Protein AF-A0A182SC21-F1 (afdb_monomer)

Solvent-accessible surface area (backbone atoms only — not comparable to full-atom values): 15980 Å² total; per-residue (Å²): 67,50,39,30,81,62,21,84,36,57,70,85,47,31,63,47,43,42,64,78,43,38,61,76,79,48,37,66,67,60,48,25,51,52,46,28,53,50,50,59,53,48,56,76,75,47,93,59,101,65,86,77,56,68,70,56,46,47,49,54,24,43,54,52,44,49,52,49,63,58,40,40,80,76,68,59,85,62,58,73,58,56,89,53,50,85,55,63,85,53,91,79,76,73,76,29,27,29,43,37,36,37,26,39,22,43,67,44,57,57,73,50,52,51,52,51,52,52,51,48,48,60,74,57,42,50,38,80,55,62,17,34,38,31,34,26,32,22,34,75,35,49,75,70,39,72,80,41,46,55,72,65,56,52,70,71,58,67,39,69,72,56,46,74,71,46,66,60,38,75,28,68,63,34,41,52,54,39,51,51,53,53,50,51,52,50,54,51,51,26,60,75,65,74,42,84,80,55,52,24,34,36,39,39,37,39,41,46,78,71,80,82,53,73,70,51,48,57,55,46,51,58,50,51,52,50,39,54,73,79,40,69,62,59,41,51,32,40,38,19,25,76,74,39,73,82,49,38,83,73,36,92,42,57,86,72,29,49,37,66,43,76,83,76,61,94,86,67,62,73,64,59,58,50,64,61,41,45,62,56,50,52,45,60,44,62,53,39,42

Sequence (289 aa):
MYYSHRGVFNDTVRSCNRRDLFTTVAPTQQLREQTAAFSTVLEKEMVMPYTVPQDTINSFSASATEALANYIPSALNDLTCEATAIVMNDPTVWRAASDLYIFIDAAWPHRDVYSVVSNILDSVEVGRFGTNYTILNARDGNVIVNSTQFLSDFHMTYTAERHQTLPTGLNIPNVFRRMREETNNVMAAERRTNNLSGRSKIALVIVHTDRVSEGDTNFAIQHLQIFREEVPDLRFLYLAAGEPSRFNRFVRDERRDVFPLRELETGVVVDTIRVQLTPVIHRIQQEPR

Nearest PDB structures (foldseek):
  8qv3-assembly1_d  TM=3.102E-01  e=6.674E-01  Saccharomyces cerevisiae
  7uxh-assembly1_d  TM=4.486E-01  e=3.317E+00  Homo sapiens
  6wj3-assembly1_G  TM=4.519E-01  e=7.179E+00  Homo sapiens

Organism: NCBI:txid74869

Foldseek 3Di:
DQADCLHPDHVVRHPLCCLVCVCVVPPLVNQLVVQLVVVVVVQVVDPDPDRDDSVNSSVVSNVVSVVVNVCSNPPPPGDHCVVCVVDPPPPPPLQAAAEEEEEDFLVAQLVQVLLLVLVLLVLNQFLPRHHWYWYAHQDQRHTQFDIDRDSVSCVVRSDNVSSVPDDGFHQLVNLLVNLVVVVVVVVVVCVVVVHPPFHQYEYEYEGEPHADDPVSLVVLLVSLVVCCVVPVRYFYAYEYEDDQQRCCSNGPHSVQRTFYDDRDPPPDDSVVSCVRCVSVSVSSSSRGD

Mean predicted aligned error: 11.0 Å

pLDDT: mean 82.78, std 12.33, range [38.75, 96.81]

Secondary structure (DSSP, 8-state):
--SSTTSSS-TT--GGGHHHHHHHHS-HHHHHHHHHHHHHHHHHHS--SSPPPHHHHHHHHHHHHHHHHHHHHHH--PPPTHHHHTTTT-TT-----EEEEEEE-TTS-HHHHHHHHHHHHHHTTTTTTS-EEEEEETTT--EEEEEES-HHHHHHH--HHHHHTSPPS--HHHHHHHHHHHHHHHHHHHHHTT----PEEEEEEEE-SPPPPHHHHHHHHHHHHHHHHH-TT-EEEEEESS-GGGGGGGSS-TTTSEEE-----TT--THHHHHHHHHHHHHHHHS--

Radius of gyration: 23.56 Å; Cα contacts (8 Å, |Δi|>4): 406; chains: 1; bounding box: 51×52×67 Å

Structure (mmCIF, N/CA/C/O backbone):
data_AF-A0A182SC21-F1
#
_entry.id   AF-A0A182SC21-F1
#
loop_
_atom_site.group_PDB
_atom_site.id
_atom_site.type_symbol
_atom_site.label_atom_id
_atom_site.label_alt_id
_atom_site.label_comp_id
_atom_site.label_asym_id
_atom_site.label_entity_id
_atom_site.label_seq_id
_atom_site.pdbx_PDB_ins_code
_atom_site.Cartn_x
_atom_site.Cartn_y
_atom_site.Cartn_z
_atom_site.occupancy
_atom_site.B_iso_or_equiv
_atom_site.auth_seq_id
_atom_site.auth_comp_id
_atom_site.auth_asym_id
_atom_site.auth_atom_id
_atom_site.pdbx_PDB_model_num
ATOM 1 N N . MET A 1 1 ? -7.470 -5.422 11.166 1.00 54.28 1 MET A N 1
ATOM 2 C CA . MET A 1 1 ? -6.172 -5.004 11.728 1.00 54.28 1 MET A CA 1
ATOM 3 C C . MET A 1 1 ? -5.926 -5.551 13.122 1.00 54.28 1 MET A C 1
ATOM 5 O O . MET A 1 1 ? -4.820 -5.963 13.436 1.00 54.28 1 MET A O 1
ATOM 9 N N . TYR A 1 2 ? -6.946 -5.553 13.984 1.00 58.22 2 TYR A N 1
ATOM 10 C CA . TYR A 1 2 ? -6.803 -5.985 15.377 1.00 58.22 2 TYR A CA 1
ATOM 11 C C . TYR A 1 2 ? -7.094 -7.473 15.592 1.00 58.22 2 TYR A C 1
ATOM 13 O O . TYR A 1 2 ? -6.391 -8.121 16.354 1.00 58.22 2 TYR A O 1
ATOM 21 N N . TYR A 1 3 ? -8.086 -8.011 14.879 1.00 57.22 3 TYR A N 1
ATOM 22 C CA . TYR A 1 3 ? -8.638 -9.352 15.103 1.00 57.22 3 TYR A CA 1
ATOM 23 C C . TYR A 1 3 ? -8.276 -10.383 14.018 1.00 57.22 3 TYR A C 1
ATOM 25 O O . TYR A 1 3 ? -9.030 -11.324 13.754 1.00 57.22 3 TYR A O 1
ATOM 33 N N . SER A 1 4 ? -7.176 -10.152 13.305 1.00 58.72 4 SER A N 1
ATOM 34 C CA . SER A 1 4 ? -6.630 -11.095 12.327 1.00 58.72 4 SER A CA 1
ATOM 35 C C . SER A 1 4 ? -5.516 -11.916 12.979 1.00 58.72 4 SER A C 1
ATOM 37 O O . SER A 1 4 ? -4.939 -11.489 13.970 1.00 58.72 4 SER A O 1
ATOM 39 N N . HIS A 1 5 ? -5.166 -13.077 12.413 1.00 61.75 5 HIS A N 1
ATOM 40 C CA . HIS A 1 5 ? -4.055 -13.912 12.911 1.00 61.75 5 HIS A CA 1
ATOM 41 C C . HIS A 1 5 ? -2.712 -13.153 13.008 1.00 61.75 5 HIS A C 1
ATOM 43 O O . HIS A 1 5 ? -1.802 -13.571 13.710 1.00 61.75 5 HIS A O 1
ATOM 49 N N . ARG A 1 6 ? -2.593 -12.035 12.283 1.00 62.38 6 ARG A N 1
ATOM 50 C CA . ARG A 1 6 ? -1.414 -11.161 12.214 1.00 62.38 6 ARG A CA 1
ATOM 51 C C . ARG A 1 6 ? -1.653 -9.798 12.867 1.00 62.38 6 ARG A C 1
ATOM 53 O O . ARG A 1 6 ? -0.839 -8.892 12.710 1.00 62.38 6 ARG A O 1
ATOM 60 N N . GLY A 1 7 ? -2.808 -9.633 13.503 1.00 62.12 7 GLY A N 1
ATOM 61 C CA . GLY A 1 7 ? -3.219 -8.394 14.131 1.00 62.12 7 GLY A CA 1
ATOM 62 C C . GLY A 1 7 ? -2.542 -8.171 15.475 1.00 62.12 7 GLY A C 1
ATOM 63 O O . GLY A 1 7 ? -1.665 -8.918 15.896 1.00 62.12 7 GLY A O 1
ATOM 64 N N . VAL A 1 8 ? -2.958 -7.107 16.153 1.00 67.44 8 VAL A N 1
ATOM 65 C CA . VAL A 1 8 ? -2.427 -6.753 17.479 1.00 67.44 8 VAL A CA 1
ATOM 66 C C . VAL A 1 8 ? -2.806 -7.793 18.539 1.00 67.44 8 VAL A C 1
ATOM 68 O O . VAL A 1 8 ? -2.050 -8.002 19.486 1.00 67.44 8 VAL A O 1
ATOM 71 N N . PHE A 1 9 ? -3.968 -8.435 18.404 1.00 68.00 9 PHE A N 1
ATOM 72 C CA . PHE A 1 9 ? -4.419 -9.442 19.356 1.00 68.00 9 PHE A CA 1
ATOM 73 C C . PHE A 1 9 ? -3.937 -10.848 18.991 1.00 68.00 9 PHE A C 1
ATOM 75 O O . PHE A 1 9 ? -3.603 -11.133 17.843 1.00 68.00 9 PHE A O 1
ATOM 82 N N . ASN A 1 10 ? -3.908 -11.729 19.996 1.00 68.50 10 ASN A N 1
ATOM 83 C CA . ASN A 1 10 ? -3.516 -13.123 19.818 1.00 68.50 10 ASN A CA 1
ATOM 84 C C . ASN A 1 10 ? -4.447 -13.847 18.825 1.00 68.50 10 ASN A C 1
ATOM 86 O O . ASN A 1 10 ? -5.599 -13.459 18.637 1.00 68.50 10 ASN A O 1
ATOM 90 N N . ASP A 1 11 ? -3.976 -14.941 18.235 1.00 67.56 11 ASP A N 1
ATOM 91 C CA . ASP A 1 11 ? -4.691 -15.752 17.244 1.00 67.56 11 ASP A CA 1
ATOM 92 C C . ASP A 1 11 ? -6.028 -16.348 17.731 1.00 67.56 11 ASP A C 1
ATOM 94 O O . ASP A 1 11 ? -6.881 -16.722 16.912 1.00 67.56 11 ASP A O 1
ATOM 98 N N . THR A 1 12 ? -6.224 -16.396 19.049 1.00 71.38 12 THR A N 1
ATOM 99 C CA . THR A 1 12 ? -7.465 -16.769 19.739 1.00 71.38 12 THR A CA 1
ATOM 100 C C . THR A 1 12 ? -8.522 -15.657 19.736 1.00 71.38 12 THR A C 1
ATOM 102 O O . THR A 1 12 ? -9.718 -15.940 19.849 1.00 71.38 12 THR A O 1
ATOM 105 N N . VAL A 1 13 ? -8.115 -14.399 19.546 1.00 73.50 13 VAL A N 1
ATOM 106 C CA . VAL A 1 13 ? -8.968 -13.203 19.583 1.00 73.50 13 VAL A CA 1
ATOM 107 C C . VAL A 1 13 ? -9.306 -12.772 18.154 1.00 73.50 13 VAL A C 1
ATOM 109 O O . VAL A 1 13 ? -8.682 -11.894 17.558 1.00 73.50 13 VAL A O 1
ATOM 112 N N . ARG A 1 14 ? -10.318 -13.429 17.581 1.00 72.50 14 ARG A N 1
ATOM 113 C CA . ARG A 1 14 ? -10.777 -13.209 16.198 1.00 72.50 14 ARG A CA 1
ATOM 114 C C . ARG A 1 14 ? -12.042 -12.362 16.145 1.00 72.50 14 ARG A C 1
ATOM 116 O O . ARG A 1 14 ? -12.825 -12.349 17.089 1.00 72.50 14 ARG A O 1
ATOM 123 N N . SER A 1 15 ? -12.286 -11.706 15.009 1.00 72.12 15 SER A N 1
ATOM 124 C CA . SER A 1 15 ? -13.444 -10.815 14.842 1.00 72.12 15 SER A CA 1
ATOM 125 C C . SER A 1 15 ? -14.748 -11.593 14.890 1.00 72.12 15 SER A C 1
ATOM 127 O O . SER A 1 15 ? -15.728 -11.089 15.409 1.00 72.12 15 SER A O 1
ATOM 129 N N . CYS A 1 16 ? -14.737 -12.833 14.408 1.00 74.19 16 CYS A N 1
ATOM 130 C CA . CYS A 1 16 ? -15.858 -13.761 14.493 1.00 74.19 16 CYS A CA 1
ATOM 131 C C . CYS A 1 16 ? -16.117 -14.294 15.918 1.00 74.19 16 CYS A C 1
ATOM 133 O O . CYS A 1 16 ? -17.205 -14.788 16.178 1.00 74.19 16 CYS A O 1
ATOM 135 N N . ASN A 1 17 ? -15.161 -14.148 16.847 1.00 79.69 17 ASN A N 1
ATOM 136 C CA . ASN A 1 17 ? -15.312 -14.501 18.265 1.00 79.69 17 ASN A CA 1
ATOM 137 C C . ASN A 1 17 ? -15.588 -13.271 19.148 1.00 79.69 17 ASN A C 1
ATOM 139 O O . ASN A 1 17 ? -15.633 -13.400 20.371 1.00 79.69 17 ASN A O 1
ATOM 143 N N . ARG A 1 18 ? -15.718 -12.061 18.580 1.00 79.56 18 ARG A N 1
ATOM 144 C CA . ARG A 1 18 ? -15.795 -10.826 19.383 1.00 79.56 18 ARG A CA 1
ATOM 145 C C . ARG A 1 18 ? -17.030 -10.801 20.280 1.00 79.56 18 ARG A C 1
ATOM 147 O O . ARG A 1 18 ? -16.921 -10.337 21.410 1.00 79.56 18 ARG A O 1
ATOM 154 N N . ARG A 1 19 ? -18.167 -11.332 19.812 1.00 82.25 19 ARG A N 1
ATOM 155 C CA . ARG A 1 19 ? -19.379 -11.477 20.627 1.00 82.25 19 ARG A CA 1
ATOM 156 C C . ARG A 1 19 ? -19.120 -12.313 21.878 1.00 82.25 19 ARG A C 1
ATOM 158 O O . ARG A 1 19 ? -19.486 -11.898 22.973 1.00 82.25 19 ARG A O 1
ATOM 165 N N . ASP A 1 20 ? -18.448 -13.446 21.715 1.00 82.94 20 ASP A N 1
ATOM 166 C CA . ASP A 1 20 ? -18.232 -14.412 22.795 1.00 82.94 20 ASP A CA 1
ATOM 167 C C . ASP A 1 20 ? -17.103 -13.962 23.7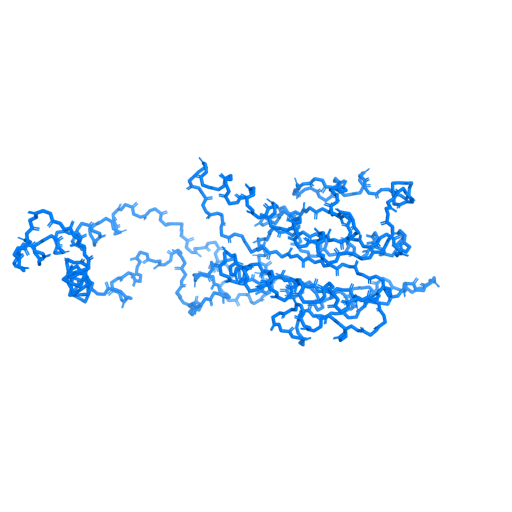44 1.00 82.94 20 ASP A C 1
ATOM 169 O O . ASP A 1 20 ? -17.142 -14.225 24.943 1.00 82.94 20 ASP A O 1
ATOM 173 N N . LEU A 1 21 ? -16.116 -13.221 23.228 1.00 84.06 21 LEU A N 1
ATOM 174 C CA . LEU A 1 21 ? -15.001 -12.672 24.005 1.00 84.06 21 LEU A CA 1
ATOM 175 C C . LEU A 1 21 ? -15.330 -11.348 24.709 1.00 84.06 21 LEU A C 1
ATOM 177 O O . LEU A 1 21 ? -14.563 -10.925 25.576 1.00 84.06 21 LEU A O 1
ATOM 181 N N . PHE A 1 22 ? -16.439 -10.687 24.363 1.00 84.88 22 PHE A N 1
ATOM 182 C CA . PHE A 1 22 ? -16.753 -9.336 24.836 1.00 84.88 22 PHE A CA 1
ATOM 183 C C . PHE A 1 22 ? -16.717 -9.215 26.363 1.00 84.88 22 PHE A C 1
ATOM 185 O O . PHE A 1 22 ? -16.026 -8.349 26.892 1.00 84.88 22 PHE A O 1
ATOM 192 N N . THR A 1 23 ? -17.381 -10.121 27.080 1.00 83.00 23 THR A N 1
ATOM 193 C CA . THR A 1 23 ? -17.443 -10.098 28.553 1.00 83.00 23 THR A CA 1
ATOM 194 C C . THR A 1 23 ? -16.105 -10.416 29.220 1.00 83.00 23 THR A C 1
ATOM 196 O O . THR A 1 23 ? -15.893 -10.041 30.370 1.00 83.00 23 THR A O 1
ATOM 199 N N . THR A 1 24 ? -15.196 -11.081 28.501 1.00 84.56 24 THR A N 1
ATOM 200 C CA . THR A 1 24 ? -13.847 -11.406 28.984 1.00 84.56 24 THR A CA 1
ATOM 201 C C . THR A 1 24 ? -12.900 -10.221 28.814 1.00 84.56 24 THR A C 1
ATOM 203 O O . THR A 1 24 ? -12.110 -9.930 29.706 1.00 84.56 24 THR A O 1
ATOM 206 N N . VAL A 1 25 ? -12.977 -9.530 27.672 1.00 81.31 25 VAL A N 1
ATOM 207 C CA . VAL A 1 25 ? -12.094 -8.396 27.342 1.00 81.31 25 VAL A CA 1
ATOM 208 C C . VAL A 1 25 ? -12.583 -7.096 27.979 1.00 81.31 25 VAL A C 1
ATOM 210 O O . VAL A 1 25 ? -11.774 -6.258 28.369 1.00 81.31 25 VAL A O 1
ATOM 213 N N . ALA A 1 26 ? -13.898 -6.929 28.100 1.00 84.94 26 ALA A N 1
ATOM 214 C CA . ALA A 1 26 ? -14.531 -5.759 28.685 1.00 84.94 26 ALA A CA 1
ATOM 215 C C . ALA A 1 26 ? -15.658 -6.178 29.646 1.00 84.94 26 ALA A C 1
ATOM 217 O O . ALA A 1 26 ? -16.840 -6.103 29.296 1.00 84.94 26 ALA A O 1
ATOM 218 N N . PRO A 1 27 ? -15.317 -6.614 30.874 1.00 90.19 27 PRO A N 1
ATOM 219 C CA . PRO A 1 27 ? -16.312 -6.899 31.898 1.00 90.19 27 PRO A CA 1
ATOM 220 C C . PRO A 1 27 ? -17.207 -5.677 32.129 1.00 90.19 27 PRO A C 1
ATOM 222 O O . PRO A 1 27 ? -16.708 -4.567 32.320 1.00 90.19 27 PRO A O 1
ATOM 225 N N . THR A 1 28 ? -18.528 -5.871 32.154 1.00 88.25 28 THR A N 1
ATOM 226 C CA . THR A 1 28 ? -19.518 -4.777 32.204 1.00 88.25 28 THR A CA 1
ATOM 227 C C . THR A 1 28 ? -19.263 -3.793 33.346 1.00 88.25 28 THR A C 1
ATOM 229 O O . THR A 1 28 ? -19.407 -2.586 33.168 1.00 88.25 28 THR A O 1
ATOM 232 N N . GLN A 1 29 ? -18.822 -4.294 34.503 1.00 89.31 29 GLN A N 1
ATOM 233 C CA . GLN A 1 29 ? -18.498 -3.461 35.658 1.00 89.31 29 GLN A CA 1
ATOM 234 C C . GLN A 1 29 ? -17.296 -2.539 35.394 1.00 89.31 29 GLN A C 1
ATOM 236 O O . GLN A 1 29 ? -17.391 -1.336 35.620 1.00 89.31 29 GLN A O 1
ATOM 241 N N . GLN A 1 30 ? -16.198 -3.075 34.849 1.00 90.94 30 GLN A N 1
ATOM 242 C CA . GLN A 1 30 ? -15.031 -2.268 34.477 1.00 90.94 30 GLN A CA 1
ATOM 243 C C . GLN A 1 30 ? -15.369 -1.273 33.367 1.00 90.94 30 GLN A C 1
ATOM 245 O O . GLN A 1 30 ? -14.946 -0.121 33.429 1.00 90.94 30 GLN A O 1
ATOM 250 N N . LEU A 1 31 ? -16.164 -1.690 32.375 1.00 91.62 31 LEU A N 1
ATOM 251 C CA . LEU A 1 31 ? -16.616 -0.810 31.298 1.00 91.62 31 LEU A CA 1
ATOM 252 C C . LEU A 1 31 ? -17.402 0.384 31.866 1.00 91.62 31 LEU A C 1
ATOM 254 O O . LEU A 1 31 ? -17.169 1.527 31.471 1.00 91.62 31 LEU A O 1
ATOM 258 N N . ARG A 1 32 ? -18.304 0.134 32.822 1.00 92.69 32 ARG A N 1
ATOM 259 C CA . ARG A 1 32 ? -19.102 1.168 33.493 1.00 92.69 32 ARG A CA 1
ATOM 260 C C . ARG A 1 32 ? -18.227 2.143 34.276 1.00 92.69 32 ARG A C 1
ATOM 262 O O . ARG A 1 32 ? -18.405 3.352 34.144 1.00 92.69 32 ARG A O 1
ATOM 269 N N . GLU A 1 33 ? -17.285 1.629 35.060 1.00 91.88 33 GLU A N 1
ATOM 270 C CA . GLU A 1 33 ? -16.358 2.439 35.858 1.00 91.88 33 GLU A CA 1
ATOM 271 C C . GLU A 1 33 ? -15.460 3.312 34.975 1.00 91.88 33 GLU A C 1
ATOM 273 O O . GLU A 1 33 ? -15.341 4.513 35.218 1.00 91.88 33 GLU A O 1
ATOM 278 N N . GLN A 1 34 ? -14.886 2.749 33.908 1.00 93.38 34 GLN A N 1
ATOM 279 C CA . GLN A 1 34 ? -14.049 3.510 32.978 1.00 93.38 34 GLN A CA 1
ATOM 280 C C . GLN A 1 34 ? -14.847 4.558 32.195 1.00 93.38 34 GLN A C 1
ATOM 282 O O . GLN A 1 34 ? -14.364 5.674 32.012 1.00 93.38 34 GLN A O 1
ATOM 287 N N . THR A 1 35 ? -16.077 4.238 31.781 1.00 93.50 35 THR A N 1
ATOM 288 C CA . THR A 1 35 ? -16.964 5.191 31.090 1.00 93.50 35 THR A CA 1
ATOM 289 C C . THR A 1 35 ? -17.320 6.368 31.999 1.00 93.50 35 THR A C 1
ATOM 291 O O . THR A 1 35 ? -17.260 7.519 31.564 1.00 93.50 35 THR A O 1
ATOM 294 N N . ALA A 1 36 ? -17.623 6.100 33.274 1.00 93.62 36 ALA A N 1
ATOM 295 C CA . ALA A 1 36 ? -17.894 7.145 34.256 1.00 93.62 36 ALA A CA 1
ATOM 296 C C . ALA A 1 36 ? -16.652 8.012 34.511 1.00 93.62 36 ALA A C 1
ATOM 298 O O . ALA A 1 36 ? -16.741 9.236 34.453 1.00 93.62 36 ALA A O 1
ATOM 299 N N . ALA A 1 37 ? -15.483 7.393 34.708 1.00 92.25 37 ALA A N 1
ATOM 300 C CA . ALA A 1 37 ? -14.226 8.109 34.921 1.00 92.25 37 ALA A CA 1
ATOM 301 C C . ALA A 1 37 ? -13.861 9.010 33.730 1.00 92.25 37 ALA A C 1
ATOM 303 O O . ALA A 1 37 ? -13.523 10.180 33.922 1.00 92.25 37 ALA A O 1
ATOM 304 N N . PHE A 1 38 ? -13.974 8.493 32.501 1.00 92.06 38 PHE A N 1
ATOM 305 C CA . PHE A 1 38 ? -13.744 9.269 31.283 1.00 92.06 38 PHE A CA 1
ATOM 306 C C . PHE A 1 38 ? -14.726 10.441 31.169 1.00 92.06 38 PHE A C 1
ATOM 308 O O . PHE A 1 38 ? -14.309 11.562 30.889 1.00 92.06 38 PHE A O 1
ATOM 315 N N . SER A 1 39 ? -16.010 10.208 31.453 1.00 90.94 39 SER A N 1
ATOM 316 C CA . SER A 1 39 ? -17.048 11.245 31.402 1.00 90.94 39 SER A CA 1
ATOM 317 C C . SER A 1 39 ? -16.813 12.363 32.423 1.00 90.94 39 SER A C 1
ATOM 319 O O . SER A 1 39 ? -17.005 13.529 32.096 1.00 90.94 39 SER A O 1
ATOM 321 N N . THR A 1 40 ? -16.331 12.041 33.629 1.00 88.38 40 THR A N 1
ATOM 322 C CA . THR A 1 40 ? -15.968 13.042 34.648 1.00 88.38 40 THR A CA 1
ATOM 323 C C . THR A 1 40 ? -14.764 13.893 34.232 1.00 88.38 40 THR A C 1
ATOM 325 O O . THR A 1 40 ? -14.708 15.079 34.551 1.00 88.38 40 THR A O 1
ATOM 328 N N . VAL A 1 41 ? -13.775 13.319 33.537 1.00 89.12 41 VAL A N 1
ATOM 329 C CA . VAL A 1 41 ? -12.653 14.103 32.985 1.00 89.12 41 VAL A CA 1
ATOM 330 C C . VAL A 1 41 ? -13.145 14.988 31.844 1.00 89.12 41 VAL A C 1
ATOM 332 O O . VAL A 1 41 ? -12.837 16.175 31.817 1.00 89.12 41 VAL A O 1
ATOM 335 N N . LEU A 1 42 ? -13.954 14.428 30.945 1.00 87.12 42 LEU A N 1
ATOM 336 C CA . 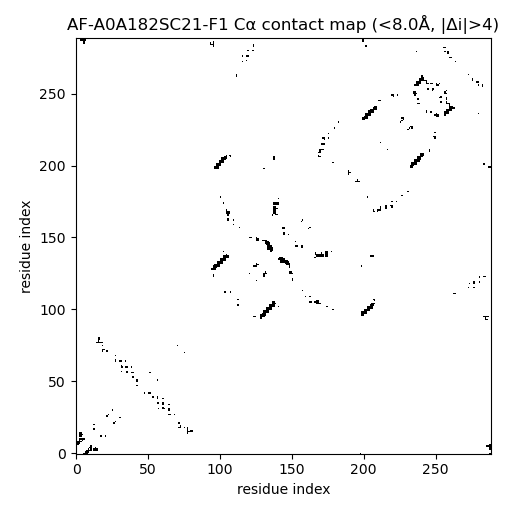LEU A 1 42 ? -14.520 15.148 29.813 1.00 87.12 42 LEU A CA 1
ATOM 337 C C . LEU A 1 42 ? -15.372 16.344 30.263 1.00 87.12 42 LEU A C 1
ATOM 339 O O . LEU A 1 42 ? -15.249 17.416 29.684 1.00 87.12 42 LEU A O 1
ATOM 343 N N . GLU A 1 43 ? -16.179 16.198 31.317 1.00 85.19 43 GLU A N 1
ATOM 344 C CA . GLU A 1 43 ? -16.971 17.299 31.882 1.00 85.19 43 GLU A CA 1
ATOM 345 C C . GLU A 1 43 ? -16.099 18.494 32.297 1.00 85.19 43 GLU A C 1
ATOM 347 O O . GLU A 1 43 ? -16.485 19.638 32.080 1.00 85.19 43 GLU A O 1
ATOM 352 N N . LYS A 1 44 ? -14.910 18.244 32.859 1.00 82.25 44 LYS A N 1
ATOM 353 C CA . LYS A 1 44 ? -13.990 19.309 33.291 1.00 82.25 44 LYS A CA 1
ATOM 354 C C . LYS A 1 44 ? -13.353 20.057 32.123 1.00 82.25 44 LYS A C 1
ATOM 356 O O . LYS A 1 44 ? -13.048 21.237 32.261 1.00 82.25 44 LYS A O 1
ATOM 361 N N . GLU A 1 45 ? -13.140 19.369 31.007 1.00 83.81 45 GLU A N 1
ATOM 362 C CA . GLU A 1 45 ? -12.534 19.932 29.795 1.00 83.81 45 GLU A CA 1
ATOM 363 C C . GLU A 1 45 ? -13.576 20.581 28.868 1.00 83.81 45 GLU A C 1
ATOM 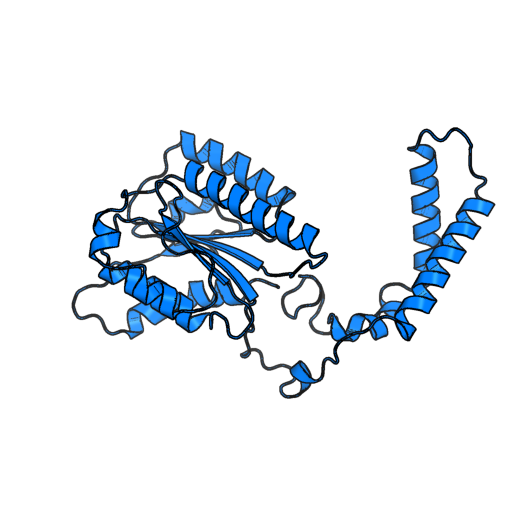365 O O . GLU A 1 45 ? -13.255 21.457 28.065 1.00 83.81 45 GLU A O 1
ATOM 370 N N . MET A 1 46 ? -14.842 20.167 28.963 1.00 79.06 46 MET A N 1
ATOM 371 C CA . MET A 1 46 ? -15.926 20.710 28.153 1.00 79.06 46 MET A CA 1
ATOM 372 C C . MET A 1 46 ? -16.540 21.954 28.798 1.00 79.06 46 MET A C 1
ATOM 374 O O . MET A 1 46 ? -17.029 21.932 29.923 1.00 79.06 46 MET A O 1
ATOM 378 N N . VAL A 1 47 ? -16.630 23.043 28.031 1.00 72.69 47 VAL A N 1
ATOM 379 C CA . VAL A 1 47 ? -17.398 24.230 28.433 1.00 72.69 47 VAL A CA 1
ATOM 380 C C . VAL A 1 47 ? -18.881 23.965 28.177 1.00 72.69 47 VAL A C 1
ATOM 382 O O . VAL A 1 47 ? -19.423 24.324 27.131 1.00 72.69 47 VAL A O 1
ATOM 385 N N . MET A 1 48 ? -19.541 23.284 29.112 1.00 73.12 48 MET A N 1
ATOM 386 C CA . MET A 1 48 ? -20.989 23.090 29.073 1.00 73.12 48 MET A CA 1
ATOM 387 C C . MET A 1 48 ? -21.709 24.206 29.847 1.00 73.12 48 MET A C 1
ATOM 389 O O . MET A 1 48 ? -21.231 24.636 30.896 1.00 73.12 48 MET A O 1
ATOM 393 N N . PRO A 1 49 ? -22.884 24.672 29.381 1.00 76.44 49 PRO A N 1
ATOM 394 C CA . PRO A 1 49 ? -23.682 25.680 30.089 1.00 76.44 49 PRO A CA 1
ATOM 395 C C . PRO A 1 49 ? -24.288 25.169 31.409 1.00 76.44 49 PRO A C 1
ATOM 397 O O . PRO A 1 49 ? -24.894 25.943 32.146 1.00 76.44 49 PRO A O 1
ATOM 400 N N . TYR A 1 50 ? -24.148 23.874 31.704 1.00 75.62 50 TYR A N 1
ATOM 401 C CA . TYR A 1 50 ? -24.645 23.222 32.908 1.00 75.62 50 TYR A CA 1
ATOM 402 C C . TYR A 1 50 ? -23.621 22.202 33.417 1.00 75.62 50 TYR A C 1
ATOM 404 O O . TYR A 1 50 ? -23.039 21.465 32.621 1.00 75.62 50 TYR A O 1
ATOM 412 N N . THR A 1 51 ? -23.431 22.153 34.736 1.00 78.81 51 THR A N 1
ATOM 413 C CA . THR A 1 51 ? -22.616 21.140 35.423 1.00 78.81 51 THR A CA 1
ATOM 414 C C . THR A 1 51 ? -23.481 19.922 35.704 1.00 78.81 51 THR A C 1
ATOM 416 O O . THR A 1 51 ? -24.525 20.040 36.348 1.00 78.81 51 THR A O 1
ATOM 419 N N . VAL A 1 52 ? -23.065 18.756 35.226 1.00 83.62 52 VAL A N 1
ATOM 420 C CA . VAL A 1 52 ? -23.816 17.514 35.384 1.00 83.62 52 VAL A CA 1
ATOM 421 C C . VAL A 1 52 ? -23.417 16.881 36.721 1.00 83.62 52 VAL A C 1
ATOM 423 O O . VAL A 1 52 ? -22.248 16.581 36.931 1.00 83.62 52 VAL A O 1
ATOM 426 N N . PRO A 1 53 ? -24.355 16.628 37.651 1.00 88.06 53 PRO A N 1
ATOM 427 C CA . PRO A 1 53 ? -24.017 15.957 38.903 1.00 88.06 53 PRO A CA 1
ATOM 428 C C . PRO A 1 53 ? -23.381 14.581 38.661 1.00 88.06 53 PRO A C 1
ATOM 430 O O . PRO A 1 53 ? -23.809 13.840 37.773 1.00 88.06 53 PRO A O 1
ATOM 433 N N . GLN A 1 54 ? -22.416 14.197 39.501 1.00 86.56 54 GLN A N 1
ATOM 434 C CA . GLN A 1 54 ? -21.689 12.929 39.360 1.00 86.56 54 GLN A CA 1
ATOM 435 C C . GLN A 1 54 ? -22.621 11.702 39.347 1.00 86.56 54 GLN A C 1
ATOM 437 O O . GLN A 1 54 ? -22.388 10.752 38.601 1.00 86.56 54 GLN A O 1
ATOM 442 N N . ASP A 1 55 ? -23.707 11.728 40.121 1.00 90.75 55 ASP A N 1
ATOM 443 C CA . ASP A 1 55 ? -24.698 10.645 40.139 1.00 90.75 55 ASP A CA 1
ATOM 444 C C . ASP A 1 55 ? -25.398 10.481 38.784 1.00 90.75 55 ASP A C 1
ATOM 446 O O . ASP A 1 55 ? -25.650 9.361 38.330 1.00 90.75 55 ASP A O 1
ATOM 450 N N . THR A 1 56 ? -25.645 11.592 38.090 1.00 89.88 56 THR A N 1
ATOM 451 C CA . THR A 1 56 ? -26.221 11.598 36.745 1.00 89.88 56 THR A CA 1
ATOM 452 C C . THR A 1 56 ? -25.230 11.031 35.728 1.00 89.88 56 THR A C 1
ATOM 454 O O . THR A 1 56 ? -25.618 10.215 34.893 1.00 89.88 56 THR A O 1
ATOM 457 N N . ILE A 1 57 ? -23.939 11.373 35.836 1.00 89.81 57 ILE A N 1
ATOM 458 C CA . ILE A 1 57 ? -22.871 10.795 34.998 1.00 89.81 57 ILE A CA 1
ATOM 459 C C . ILE A 1 57 ? -22.788 9.277 35.193 1.00 89.81 57 ILE A C 1
ATOM 461 O O . ILE A 1 57 ? -22.709 8.523 34.219 1.00 89.81 57 ILE A O 1
ATOM 465 N N . ASN A 1 58 ? -22.862 8.815 36.442 1.00 92.38 58 ASN A N 1
ATOM 466 C CA . ASN A 1 58 ? -22.857 7.393 36.773 1.00 92.38 58 ASN A CA 1
ATOM 467 C C . ASN A 1 58 ? -24.084 6.667 36.197 1.00 92.38 58 ASN A C 1
ATOM 469 O O . ASN A 1 58 ? -23.952 5.541 35.715 1.00 92.38 58 ASN A O 1
ATOM 473 N N . SER A 1 59 ? -25.257 7.307 36.226 1.00 93.56 59 SER A N 1
ATOM 474 C CA . SER A 1 59 ? -26.502 6.780 35.654 1.00 93.56 59 SER A CA 1
ATOM 475 C C . SER A 1 59 ? -26.439 6.681 34.126 1.00 93.56 59 SER A C 1
ATOM 477 O O . SER A 1 59 ? -26.722 5.623 33.563 1.00 93.56 59 SER A O 1
ATOM 479 N N . PHE A 1 60 ? -25.979 7.734 33.441 1.00 92.88 60 PHE A N 1
ATOM 480 C CA . PHE A 1 60 ? -25.799 7.709 31.986 1.00 92.88 60 PHE A CA 1
ATOM 481 C C . PHE A 1 60 ? -24.760 6.680 31.550 1.00 92.88 60 PHE A C 1
ATOM 483 O O . PHE A 1 60 ? -25.006 5.924 30.611 1.00 92.88 60 PHE A O 1
ATOM 490 N N . SER A 1 61 ? -23.639 6.593 32.268 1.00 94.19 61 SER A N 1
ATOM 491 C CA . SER A 1 61 ? -22.611 5.582 32.010 1.00 94.19 61 SER A CA 1
ATOM 492 C C . SER A 1 61 ? -23.178 4.173 32.191 1.00 94.19 61 SER A C 1
ATOM 494 O O . SER A 1 61 ? -23.005 3.330 31.316 1.00 94.19 61 SER A O 1
ATOM 496 N N . ALA A 1 62 ? -23.925 3.922 33.274 1.00 93.88 62 ALA A N 1
ATOM 497 C CA . ALA A 1 62 ? -24.597 2.643 33.496 1.00 93.88 62 ALA A CA 1
ATOM 498 C C . ALA A 1 62 ? -25.545 2.298 32.338 1.00 93.88 62 ALA A C 1
ATOM 500 O O . ALA A 1 62 ? -25.376 1.257 31.712 1.00 93.88 62 ALA A O 1
ATOM 501 N N . SER A 1 63 ? -26.456 3.208 31.985 1.00 94.75 63 SER A N 1
ATOM 502 C CA . SER A 1 63 ? -27.418 2.991 30.902 1.00 94.75 63 SER A CA 1
ATOM 503 C C . SER A 1 63 ? -26.741 2.733 29.553 1.00 94.75 63 SER A C 1
ATOM 505 O O . SER A 1 63 ? -27.177 1.849 28.818 1.00 94.75 63 SER A O 1
ATOM 507 N N . ALA A 1 64 ? -25.676 3.469 29.220 1.00 92.88 64 ALA A N 1
ATOM 508 C CA . ALA A 1 64 ? -24.940 3.289 27.970 1.00 92.88 64 ALA A CA 1
ATOM 509 C C . ALA A 1 64 ? -24.203 1.941 27.931 1.00 92.88 64 ALA A C 1
ATOM 511 O O . ALA A 1 64 ? -24.275 1.217 26.936 1.00 92.88 64 ALA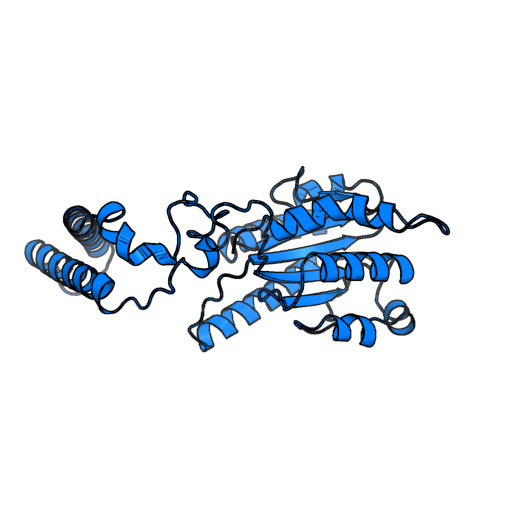 A O 1
ATOM 512 N N . THR A 1 65 ? -23.523 1.581 29.024 1.00 93.31 65 THR A N 1
ATOM 513 C CA . THR A 1 65 ? -22.813 0.297 29.124 1.00 93.31 65 THR A CA 1
ATOM 514 C C . THR A 1 65 ? -23.755 -0.901 29.108 1.00 93.31 65 THR A C 1
ATOM 516 O O . THR A 1 65 ? -23.449 -1.902 28.465 1.00 93.31 65 THR A O 1
ATOM 519 N N . GLU A 1 66 ? -24.921 -0.794 29.741 1.00 91.94 66 GLU A N 1
ATOM 520 C CA . GLU A 1 66 ? -25.944 -1.837 29.747 1.00 91.94 66 GLU A CA 1
ATOM 521 C C . GLU A 1 66 ? -26.608 -1.986 28.374 1.00 91.94 66 GLU A C 1
ATOM 523 O O . GLU A 1 66 ? -26.766 -3.103 27.882 1.00 91.94 66 GLU A O 1
ATOM 528 N N . ALA A 1 67 ? -26.907 -0.876 27.691 1.00 91.50 67 ALA A N 1
ATOM 529 C CA . ALA A 1 67 ? -27.395 -0.909 26.315 1.00 91.50 67 ALA A CA 1
ATOM 530 C C . ALA A 1 67 ? -26.404 -1.620 25.377 1.00 91.50 67 ALA A C 1
ATOM 532 O O . ALA A 1 67 ? -26.811 -2.471 24.584 1.00 91.50 67 ALA A O 1
ATOM 533 N N . LEU A 1 68 ? -25.101 -1.334 25.501 1.00 90.25 68 LEU A N 1
ATOM 534 C CA . LEU A 1 68 ? -24.061 -2.015 24.727 1.00 90.25 68 LEU A CA 1
ATOM 535 C C . LEU A 1 68 ? -23.959 -3.507 25.085 1.00 90.25 68 LEU A C 1
ATOM 537 O O . LEU A 1 68 ? -23.909 -4.352 24.189 1.00 90.25 68 LEU A O 1
ATOM 541 N N . ALA A 1 69 ? -23.961 -3.833 26.381 1.00 89.19 69 ALA A N 1
ATOM 542 C CA . ALA A 1 69 ? -23.888 -5.209 26.869 1.00 89.19 69 ALA A CA 1
ATOM 543 C C . ALA A 1 69 ? -25.087 -6.056 26.415 1.00 89.19 69 ALA A C 1
ATOM 545 O O . ALA A 1 69 ? -24.921 -7.243 26.154 1.00 89.19 69 ALA A O 1
ATOM 546 N N . ASN A 1 70 ? -26.266 -5.449 26.262 1.00 89.12 70 ASN A N 1
ATOM 547 C CA . ASN A 1 70 ? -27.467 -6.112 25.751 1.00 89.12 70 ASN A CA 1
ATOM 548 C C . ASN A 1 70 ? -27.484 -6.214 24.216 1.00 89.12 70 ASN A C 1
ATOM 550 O O . ASN A 1 70 ? -27.973 -7.201 23.658 1.00 89.12 70 ASN A O 1
ATOM 554 N N . TYR A 1 71 ? -26.937 -5.214 23.522 1.00 88.69 71 TYR A N 1
ATOM 555 C CA . TYR A 1 71 ? -26.863 -5.186 22.062 1.00 88.69 71 TYR A CA 1
ATOM 556 C C . TYR A 1 71 ? -25.936 -6.276 21.508 1.00 88.69 71 TYR A C 1
ATOM 558 O O . TYR A 1 71 ? -26.285 -6.960 20.547 1.00 88.69 71 TYR A O 1
ATOM 566 N N . ILE A 1 72 ? -24.764 -6.475 22.114 1.00 85.94 72 ILE A N 1
ATOM 567 C CA . ILE A 1 72 ? -23.725 -7.352 21.555 1.00 85.94 72 ILE A CA 1
ATOM 568 C C . ILE A 1 72 ? -24.172 -8.823 21.423 1.00 85.94 72 ILE A C 1
ATOM 570 O O . ILE A 1 72 ? -24.033 -9.380 20.334 1.00 85.94 72 ILE A O 1
ATOM 574 N N . PRO A 1 73 ? -24.750 -9.477 22.447 1.00 82.31 73 PRO A N 1
ATOM 575 C CA . PRO A 1 73 ? -25.182 -10.868 22.326 1.00 82.31 73 PRO A CA 1
ATOM 576 C C . PRO A 1 73 ? -26.323 -11.077 21.321 1.00 82.31 73 PRO A C 1
ATOM 578 O O . PRO A 1 73 ? -26.425 -12.151 20.733 1.00 82.31 73 PRO A O 1
ATOM 581 N N . SER A 1 74 ? -27.187 -10.072 21.138 1.00 79.50 74 SER A N 1
ATOM 582 C CA . SER A 1 74 ? -28.470 -10.216 20.437 1.00 79.50 74 SER A CA 1
ATOM 583 C C . SER A 1 74 ? -28.479 -9.675 19.005 1.00 79.50 74 SER A C 1
ATOM 585 O O . SER A 1 74 ? -29.198 -10.204 18.160 1.00 79.50 74 SER A O 1
ATOM 587 N N . ALA A 1 75 ? -27.690 -8.640 18.715 1.00 79.44 75 ALA A N 1
ATOM 588 C CA . ALA A 1 75 ? -27.764 -7.889 17.463 1.00 79.44 75 ALA A CA 1
ATOM 589 C C . ALA A 1 75 ? -26.434 -7.825 16.697 1.00 79.44 75 ALA A C 1
ATOM 591 O O . ALA A 1 75 ? -26.408 -7.377 15.548 1.00 79.44 75 ALA A O 1
ATOM 592 N N . LEU A 1 76 ? -25.329 -8.286 17.294 1.00 77.88 76 LEU A N 1
ATOM 593 C CA . LEU A 1 76 ? -24.055 -8.380 16.590 1.00 77.88 76 LEU A CA 1
ATOM 594 C C . LEU A 1 76 ? -24.085 -9.588 15.643 1.00 77.88 76 LEU A C 1
ATOM 596 O O . LEU A 1 76 ? -23.965 -10.741 16.062 1.00 77.88 76 LEU A O 1
ATOM 600 N N . ASN A 1 77 ? -24.278 -9.315 14.353 1.00 72.50 77 ASN A N 1
ATOM 601 C CA . ASN A 1 77 ? -24.303 -10.337 13.310 1.00 72.50 77 ASN A CA 1
ATOM 602 C C . ASN A 1 77 ? -22.875 -10.731 12.904 1.00 72.50 77 ASN A C 1
ATOM 604 O O . ASN A 1 77 ? -22.367 -10.320 11.857 1.00 72.50 77 ASN A O 1
ATOM 608 N N . ASP A 1 78 ? -22.200 -11.468 13.781 1.00 70.62 78 ASP A N 1
ATOM 609 C CA . ASP A 1 78 ? -20.872 -11.998 13.502 1.00 70.62 78 ASP A CA 1
ATOM 610 C C . ASP A 1 78 ? -20.944 -13.208 12.582 1.00 70.62 78 ASP A C 1
ATOM 612 O O . ASP A 1 78 ? -21.697 -14.153 12.806 1.00 70.62 78 ASP A O 1
ATOM 616 N N . LEU A 1 79 ? -20.102 -13.190 11.550 1.00 66.50 79 LEU A N 1
ATOM 617 C CA . LEU A 1 79 ? -19.853 -14.365 10.726 1.00 66.50 79 LEU A CA 1
ATOM 618 C C . LEU A 1 79 ? -19.220 -15.462 11.589 1.00 66.50 79 LEU A C 1
ATOM 620 O O . LEU A 1 79 ? -18.352 -15.185 12.413 1.00 66.50 79 LEU A O 1
ATOM 624 N N . THR A 1 80 ? -19.598 -16.718 11.366 1.00 67.00 80 THR A N 1
ATOM 625 C CA . THR A 1 80 ? -19.016 -17.870 12.067 1.00 67.00 80 THR A CA 1
ATOM 626 C C . THR A 1 80 ? -17.541 -18.048 11.705 1.00 67.00 80 THR A C 1
ATOM 628 O O . THR A 1 80 ? -17.185 -18.038 10.522 1.00 67.00 80 THR A O 1
ATOM 631 N N . CYS A 1 81 ? -16.676 -18.327 12.689 1.00 64.12 81 CYS A N 1
ATOM 632 C CA . CYS A 1 81 ? -15.274 -18.672 12.419 1.00 64.12 81 CYS A CA 1
ATOM 633 C C . CYS A 1 81 ? -15.097 -20.023 11.685 1.00 64.12 81 CYS A C 1
ATOM 635 O O . CYS A 1 81 ? -13.964 -20.397 11.375 1.00 64.12 81 CYS A O 1
ATOM 637 N N . GLU A 1 82 ? -16.169 -20.761 11.379 1.00 59.75 82 GLU A N 1
ATOM 638 C CA . GLU A 1 82 ? -16.118 -22.094 10.760 1.00 59.75 82 GLU A CA 1
ATOM 639 C C . GLU A 1 82 ? -15.385 -22.125 9.409 1.00 59.75 82 GLU A C 1
ATOM 641 O O . GLU A 1 82 ? -14.616 -23.048 9.153 1.00 59.75 82 GLU A O 1
ATOM 646 N N . ALA A 1 83 ? -15.480 -21.072 8.587 1.00 51.06 83 ALA A N 1
ATOM 647 C CA . ALA A 1 83 ? -14.725 -20.961 7.328 1.00 51.06 83 ALA A CA 1
ATOM 648 C C . ALA A 1 83 ? -13.190 -20.851 7.526 1.00 51.06 83 ALA A C 1
ATOM 650 O O . ALA A 1 83 ? -12.411 -20.941 6.571 1.00 51.06 83 ALA A O 1
ATOM 651 N N . THR A 1 84 ? -12.744 -20.635 8.768 1.00 50.94 84 THR A N 1
ATOM 652 C CA . THR A 1 84 ? -11.342 -20.757 9.207 1.00 50.94 84 THR A CA 1
ATOM 653 C C . THR A 1 84 ? -11.084 -22.008 10.053 1.00 50.94 84 THR A C 1
ATOM 655 O O . THR A 1 84 ? -9.934 -22.284 10.372 1.00 50.94 84 THR A O 1
ATOM 658 N N . ALA A 1 85 ? -12.127 -22.758 10.422 1.00 48.84 85 ALA A N 1
ATOM 659 C CA . ALA A 1 85 ? -12.032 -23.987 11.205 1.00 48.84 85 ALA A CA 1
ATOM 660 C C . ALA A 1 85 ? -11.854 -25.243 10.337 1.00 48.84 85 ALA A C 1
ATOM 662 O O . ALA A 1 85 ? -11.258 -26.205 10.810 1.00 48.84 85 ALA A O 1
ATOM 663 N N . ILE A 1 86 ? -12.297 -25.226 9.068 1.00 48.28 86 ILE A N 1
ATOM 664 C CA . ILE A 1 86 ? -12.087 -26.354 8.132 1.00 48.28 86 ILE A CA 1
ATOM 665 C C . ILE A 1 86 ? -10.585 -26.651 7.951 1.00 48.28 86 ILE A C 1
ATOM 667 O O . ILE A 1 86 ? -10.211 -27.799 7.734 1.00 48.28 86 ILE A O 1
ATOM 671 N N . VAL A 1 87 ? -9.720 -25.647 8.143 1.00 47.97 87 VAL A N 1
ATOM 672 C CA . VAL A 1 87 ? -8.294 -25.868 8.417 1.00 47.97 87 VAL A CA 1
ATOM 673 C C . VAL A 1 87 ? -7.866 -24.976 9.586 1.00 47.97 87 VAL A C 1
ATOM 675 O O . VAL A 1 87 ? -7.285 -23.904 9.411 1.00 47.97 87 VAL A O 1
ATOM 678 N N . MET A 1 88 ? -8.238 -25.382 10.805 1.00 38.75 88 MET A N 1
ATOM 679 C CA . MET A 1 88 ? -7.705 -24.775 12.026 1.00 38.75 88 MET A CA 1
ATOM 680 C C . MET A 1 88 ? -6.174 -24.785 11.966 1.00 38.75 88 MET A C 1
ATOM 682 O O . MET A 1 88 ? -5.571 -25.843 11.821 1.00 38.75 88 MET A O 1
ATOM 686 N N . ASN A 1 89 ? -5.557 -23.612 12.119 1.00 44.25 89 ASN A N 1
ATOM 687 C CA . ASN A 1 89 ? -4.104 -23.453 12.194 1.00 44.25 89 ASN A CA 1
ATOM 688 C C . ASN A 1 89 ? -3.347 -23.961 10.962 1.00 44.25 89 ASN A C 1
ATOM 690 O O . ASN A 1 89 ? -2.287 -24.556 11.124 1.00 44.25 89 ASN A O 1
ATOM 694 N N . ASP A 1 90 ? -3.839 -23.715 9.745 1.00 47.59 90 ASP A N 1
ATOM 695 C CA . ASP A 1 90 ? -2.957 -23.816 8.584 1.00 47.59 90 ASP A CA 1
ATOM 696 C C . ASP A 1 90 ? -2.136 -22.524 8.438 1.00 47.59 90 ASP A C 1
ATOM 698 O O . ASP A 1 90 ? -2.667 -21.512 7.962 1.00 47.59 90 ASP A O 1
ATOM 702 N N . PRO A 1 91 ? -0.849 -22.509 8.836 1.00 48.19 91 PRO A N 1
ATOM 703 C CA . PRO A 1 91 ? 0.011 -21.347 8.661 1.00 48.19 91 PRO A CA 1
ATOM 704 C C . PRO A 1 91 ? 0.274 -21.026 7.183 1.00 48.19 91 PRO A C 1
ATOM 706 O O . PRO A 1 91 ? 0.933 -20.022 6.921 1.00 48.19 91 PRO A O 1
ATOM 709 N N . THR A 1 92 ? -0.206 -21.844 6.234 1.00 45.56 92 THR A N 1
ATOM 710 C CA . THR A 1 92 ? 0.045 -21.706 4.792 1.00 45.56 92 THR A CA 1
ATOM 711 C C . THR A 1 92 ? -1.083 -21.019 4.013 1.00 45.56 92 THR A C 1
ATOM 713 O O . THR A 1 92 ? -0.861 -20.576 2.888 1.00 45.56 92 THR A O 1
ATOM 716 N N . VAL A 1 93 ? -2.283 -20.841 4.588 1.00 49.44 93 VAL A N 1
ATOM 717 C CA . VAL A 1 93 ? -3.400 -20.167 3.891 1.00 49.44 93 VAL A CA 1
ATOM 718 C C . VAL A 1 93 ? -3.337 -18.654 4.124 1.00 49.44 93 VAL A C 1
ATOM 720 O O . VAL A 1 93 ? -4.041 -18.073 4.956 1.00 49.44 93 VAL A O 1
ATOM 723 N N . TRP A 1 94 ? -2.462 -17.987 3.374 1.00 52.91 94 TRP A N 1
ATOM 724 C CA . TRP A 1 94 ? -2.263 -16.539 3.432 1.00 52.91 94 TRP A CA 1
ATOM 725 C C . TRP A 1 94 ? -3.318 -15.781 2.626 1.00 52.91 94 TRP A C 1
ATOM 727 O O . TRP A 1 94 ? -3.162 -15.529 1.437 1.00 52.91 94 TRP A O 1
ATOM 737 N N . ARG A 1 95 ? -4.403 -15.361 3.284 1.00 63.50 95 ARG A N 1
ATOM 738 C CA . ARG A 1 95 ? -5.442 -14.532 2.650 1.00 63.50 95 ARG A CA 1
ATOM 739 C C . ARG A 1 95 ? -5.066 -13.051 2.713 1.00 63.50 95 ARG A C 1
ATOM 741 O O . ARG A 1 95 ? -5.566 -12.316 3.570 1.00 63.50 95 ARG A O 1
ATOM 748 N N . ALA A 1 96 ? -4.192 -12.601 1.817 1.00 62.81 96 ALA A N 1
ATOM 749 C CA . ALA A 1 96 ? -3.941 -11.171 1.643 1.00 62.81 96 ALA A CA 1
ATOM 750 C C . ALA A 1 96 ? -5.241 -10.475 1.189 1.00 62.81 96 ALA A C 1
ATOM 752 O O . ALA A 1 96 ? -5.964 -10.987 0.340 1.00 62.81 96 ALA A O 1
ATOM 753 N N . ALA A 1 97 ? -5.600 -9.358 1.816 1.00 77.50 97 ALA A N 1
ATOM 754 C CA . ALA A 1 97 ? -6.522 -8.390 1.223 1.00 77.50 97 ALA A CA 1
ATOM 755 C C . ALA A 1 97 ? -5.891 -7.028 1.419 1.00 77.50 97 ALA A C 1
ATOM 757 O O . ALA A 1 97 ? -5.945 -6.461 2.513 1.00 77.50 97 ALA A O 1
ATOM 758 N N . SER A 1 98 ? -5.240 -6.570 0.365 1.00 85.75 98 SER A N 1
ATOM 759 C CA . SER A 1 98 ? -4.499 -5.325 0.360 1.00 85.75 98 SER A CA 1
ATOM 760 C C . SER A 1 98 ? -4.915 -4.447 -0.812 1.00 85.75 98 SER A C 1
ATOM 762 O O . SER A 1 98 ? -5.334 -4.932 -1.860 1.00 85.75 98 SER A O 1
ATOM 764 N N . ASP A 1 99 ? -4.793 -3.140 -0.629 1.00 91.06 99 ASP A N 1
ATOM 765 C CA . ASP A 1 99 ? -4.755 -2.185 -1.726 1.00 91.06 99 ASP A CA 1
ATOM 766 C C . ASP A 1 99 ? -3.275 -1.999 -2.101 1.00 91.06 99 ASP A C 1
ATOM 768 O O . ASP A 1 99 ? -2.515 -1.350 -1.374 1.00 91.06 99 ASP A O 1
ATOM 772 N N . LEU A 1 100 ? -2.849 -2.638 -3.194 1.00 92.94 100 LEU A N 1
ATOM 773 C CA . LEU A 1 100 ? -1.478 -2.599 -3.699 1.00 92.94 100 LEU A CA 1
ATOM 774 C C . LEU A 1 100 ? -1.292 -1.429 -4.676 1.00 92.94 100 LEU A C 1
ATOM 776 O O . LEU A 1 100 ? -1.897 -1.394 -5.743 1.00 92.94 100 LEU A O 1
ATOM 780 N N . TYR A 1 101 ? -0.396 -0.505 -4.365 1.00 96.00 101 TYR A N 1
ATOM 781 C CA . TYR A 1 101 ? 0.004 0.587 -5.248 1.00 96.00 101 TYR A CA 1
ATOM 782 C C . TYR A 1 101 ? 1.422 0.319 -5.732 1.00 96.00 101 TYR A C 1
ATOM 784 O O . TYR A 1 101 ? 2.375 0.434 -4.964 1.00 96.00 101 TYR A O 1
ATOM 792 N N . ILE A 1 102 ? 1.566 -0.080 -6.992 1.00 96.31 102 ILE A N 1
ATOM 793 C CA . ILE A 1 102 ? 2.860 -0.428 -7.580 1.00 96.31 102 ILE A CA 1
ATOM 794 C C . ILE A 1 102 ? 3.365 0.767 -8.383 1.00 96.31 102 ILE A C 1
ATOM 796 O O . ILE A 1 102 ? 2.814 1.087 -9.434 1.00 96.31 102 ILE A O 1
ATOM 800 N N . PHE A 1 103 ? 4.421 1.415 -7.904 1.00 96.81 103 PHE A N 1
ATOM 801 C CA . PHE A 1 103 ? 5.119 2.478 -8.617 1.00 96.81 103 PHE A CA 1
ATOM 802 C C . PHE A 1 103 ? 6.262 1.884 -9.430 1.00 96.81 103 PHE A C 1
ATOM 804 O O . PHE A 1 103 ? 7.148 1.238 -8.876 1.00 96.81 103 PHE A O 1
ATOM 811 N N . ILE A 1 104 ? 6.246 2.116 -10.737 1.00 95.50 104 ILE A N 1
ATOM 812 C CA . ILE A 1 104 ? 7.222 1.585 -11.683 1.00 95.50 104 ILE A CA 1
ATOM 813 C C . ILE A 1 104 ? 8.104 2.714 -12.197 1.00 95.50 104 ILE A C 1
ATOM 815 O O . ILE A 1 104 ? 7.619 3.683 -12.785 1.00 95.50 104 ILE A O 1
ATOM 819 N N . ASP A 1 105 ? 9.410 2.554 -12.029 1.00 94.25 105 ASP A N 1
ATOM 820 C CA . ASP A 1 105 ? 10.409 3.325 -12.754 1.00 94.25 105 ASP A CA 1
ATOM 821 C C . ASP A 1 105 ? 10.569 2.786 -14.185 1.00 94.25 105 ASP A C 1
ATOM 823 O O . ASP A 1 105 ? 10.987 1.644 -14.398 1.00 94.25 105 ASP A O 1
ATOM 827 N N . ALA A 1 106 ? 10.250 3.622 -15.177 1.00 93.12 106 ALA A N 1
ATOM 828 C CA . ALA A 1 106 ? 10.347 3.261 -16.590 1.00 93.12 106 ALA A CA 1
ATOM 829 C C . ALA A 1 106 ? 11.795 3.138 -17.109 1.00 93.12 106 ALA A C 1
ATOM 831 O O . ALA A 1 106 ? 11.988 2.728 -18.252 1.00 93.12 106 ALA A O 1
ATOM 832 N N . ALA A 1 107 ? 12.810 3.456 -16.293 1.00 92.75 107 ALA A N 1
ATOM 833 C CA . ALA A 1 107 ? 14.212 3.191 -16.621 1.00 92.75 107 ALA A CA 1
ATOM 834 C C . ALA A 1 107 ? 14.519 1.687 -16.729 1.00 92.75 107 ALA A C 1
ATOM 836 O O . ALA A 1 107 ? 15.439 1.291 -17.445 1.00 92.75 107 ALA A O 1
ATOM 837 N N . TRP A 1 108 ? 13.740 0.837 -16.055 1.00 91.75 108 TRP A N 1
ATOM 838 C CA . TRP A 1 108 ? 13.852 -0.607 -16.216 1.00 91.75 108 TRP A CA 1
ATOM 839 C C . TRP A 1 108 ? 13.398 -1.067 -17.612 1.00 91.75 108 TRP A C 1
ATOM 841 O O . TRP A 1 108 ? 12.399 -0.561 -18.135 1.00 91.75 108 TRP A O 1
ATOM 851 N N . PRO A 1 109 ? 14.036 -2.096 -18.198 1.00 91.44 109 PRO A N 1
ATOM 852 C CA . PRO A 1 109 ? 13.526 -2.741 -19.401 1.00 91.44 109 PRO A CA 1
ATOM 853 C C . PRO A 1 109 ? 12.113 -3.297 -19.184 1.00 91.44 109 PRO A C 1
ATOM 855 O O . PRO A 1 109 ? 11.856 -3.986 -18.195 1.00 91.44 109 PRO A O 1
ATOM 858 N N . HIS A 1 110 ? 11.211 -3.067 -20.146 1.00 92.25 110 HIS A N 1
ATOM 859 C CA . HIS A 1 110 ? 9.817 -3.532 -20.075 1.00 92.25 110 HIS A CA 1
ATOM 860 C C . HIS A 1 110 ? 9.712 -5.022 -19.722 1.00 92.25 110 HIS A C 1
ATOM 862 O O . HIS A 1 110 ? 8.907 -5.398 -18.878 1.00 92.25 110 HIS A O 1
ATOM 868 N N . ARG A 1 111 ? 10.554 -5.870 -20.332 1.00 90.06 111 ARG A N 1
ATOM 869 C CA . ARG A 1 111 ? 10.563 -7.322 -20.095 1.00 90.06 111 ARG A CA 1
ATOM 870 C C . ARG A 1 111 ? 10.720 -7.670 -18.614 1.00 90.06 111 ARG A C 1
ATOM 872 O O . ARG A 1 111 ? 10.051 -8.581 -18.124 1.00 90.06 111 ARG A O 1
ATOM 879 N N . ASP A 1 112 ? 11.593 -6.950 -17.924 1.00 89.31 112 ASP A N 1
ATOM 880 C CA . ASP A 1 112 ? 11.980 -7.263 -16.556 1.00 89.31 112 ASP A CA 1
ATOM 881 C C . ASP A 1 112 ? 10.899 -6.807 -15.584 1.00 89.31 112 ASP A C 1
ATOM 883 O O . ASP A 1 112 ? 10.409 -7.611 -14.791 1.00 89.31 112 ASP A O 1
ATOM 887 N N . VAL A 1 113 ? 10.428 -5.563 -15.723 1.00 91.12 113 VAL A N 1
ATOM 888 C CA . VAL A 1 113 ? 9.313 -5.050 -14.913 1.00 91.12 113 VAL A CA 1
ATOM 889 C C . VAL A 1 113 ? 8.051 -5.865 -15.132 1.00 91.12 113 VAL A C 1
ATOM 891 O O . VAL A 1 113 ? 7.397 -6.249 -14.166 1.00 91.12 113 VAL A O 1
ATOM 894 N N . TYR A 1 114 ? 7.711 -6.152 -16.390 1.00 92.75 114 TYR A N 1
ATOM 895 C CA . TYR A 1 114 ? 6.525 -6.927 -16.730 1.00 92.75 114 TYR A CA 1
ATOM 896 C C . TYR A 1 114 ? 6.554 -8.293 -16.040 1.00 92.75 114 TYR A C 1
ATOM 898 O O . TYR A 1 114 ? 5.580 -8.689 -15.400 1.00 92.75 114 TYR A O 1
ATOM 906 N N . SER A 1 115 ? 7.697 -8.983 -16.103 1.00 90.19 115 SER A N 1
ATOM 907 C CA . SER A 1 115 ? 7.879 -10.281 -15.453 1.00 90.19 115 SER A CA 1
ATOM 908 C C . SER A 1 115 ? 7.780 -10.170 -13.931 1.00 90.19 115 SER A C 1
ATOM 910 O O . SER A 1 115 ? 7.112 -10.989 -13.302 1.00 90.19 115 SER A O 1
ATOM 912 N N . VAL A 1 116 ? 8.400 -9.153 -13.328 1.00 90.31 116 VAL A N 1
ATOM 913 C CA . VAL A 1 116 ? 8.362 -8.929 -11.876 1.00 90.31 116 VAL A CA 1
ATOM 914 C C . VAL A 1 116 ? 6.940 -8.659 -11.392 1.00 90.31 116 VAL A C 1
ATOM 916 O O . VAL A 1 116 ? 6.452 -9.354 -10.502 1.00 90.31 116 VAL A O 1
ATOM 919 N N . VAL A 1 117 ? 6.252 -7.693 -12.000 1.00 92.12 117 VAL A N 1
ATOM 920 C CA . VAL A 1 117 ? 4.892 -7.303 -11.608 1.00 92.12 117 VAL A CA 1
ATOM 921 C C . VAL A 1 117 ? 3.917 -8.454 -11.842 1.00 92.12 117 VAL A C 1
ATOM 923 O O . VAL A 1 117 ? 3.142 -8.770 -10.944 1.00 92.12 117 VAL A O 1
ATOM 926 N N . SER A 1 118 ? 4.009 -9.151 -12.979 1.00 91.06 118 SER A N 1
ATOM 927 C CA . SER A 1 118 ? 3.172 -10.324 -13.255 1.00 91.06 118 SER A CA 1
ATOM 928 C C . SER A 1 118 ? 3.331 -11.408 -12.187 1.00 91.06 118 SER A C 1
ATOM 930 O O . SER A 1 118 ? 2.330 -11.936 -11.716 1.00 91.06 118 SER A O 1
ATOM 932 N N . ASN A 1 119 ? 4.566 -11.731 -11.782 1.00 89.19 119 ASN A N 1
ATOM 933 C CA . ASN A 1 119 ? 4.809 -12.754 -10.759 1.00 89.19 119 ASN A CA 1
ATOM 934 C C . ASN A 1 119 ? 4.300 -12.320 -9.376 1.00 89.19 119 ASN A C 1
ATOM 936 O O . ASN A 1 119 ? 3.790 -13.157 -8.632 1.00 89.19 119 ASN A O 1
ATOM 940 N N . ILE A 1 120 ? 4.414 -11.035 -9.024 1.00 89.56 120 ILE A N 1
ATOM 941 C CA . ILE A 1 120 ? 3.873 -10.508 -7.761 1.00 89.56 120 ILE A CA 1
ATOM 942 C C . ILE A 1 120 ? 2.347 -10.609 -7.754 1.00 89.56 120 ILE A C 1
ATOM 944 O O . ILE A 1 120 ? 1.784 -11.134 -6.798 1.00 89.56 120 ILE A O 1
ATOM 948 N N . LEU A 1 121 ? 1.679 -10.132 -8.807 1.00 89.94 121 LEU A N 1
ATOM 949 C CA . LEU A 1 121 ? 0.216 -10.128 -8.869 1.00 89.94 121 LEU A CA 1
ATOM 950 C C . LEU A 1 121 ? -0.363 -11.554 -8.894 1.00 89.94 121 LEU A C 1
ATOM 952 O O . LEU A 1 121 ? -1.362 -11.810 -8.223 1.00 89.94 121 LEU A O 1
ATOM 956 N N . ASP A 1 122 ? 0.290 -12.486 -9.593 1.00 87.81 122 ASP A N 1
ATOM 957 C CA . ASP A 1 122 ? -0.087 -13.906 -9.601 1.00 87.81 122 ASP A CA 1
ATOM 958 C C . ASP A 1 122 ? 0.077 -14.537 -8.203 1.00 87.81 122 ASP A C 1
ATOM 960 O O . ASP A 1 122 ? -0.841 -15.152 -7.666 1.00 87.81 122 ASP A O 1
ATOM 964 N N . SER A 1 123 ? 1.208 -14.282 -7.534 1.00 83.00 123 SER A N 1
ATOM 965 C CA . SER A 1 123 ? 1.515 -14.882 -6.223 1.00 83.00 123 SER A CA 1
ATOM 966 C C . SER A 1 123 ? 0.722 -14.290 -5.050 1.00 83.00 123 SER A C 1
ATOM 968 O O . SER A 1 123 ? 0.589 -14.922 -4.001 1.00 83.00 123 SER A O 1
ATOM 970 N N . VAL A 1 124 ? 0.224 -13.058 -5.184 1.00 79.50 124 VAL A N 1
ATOM 971 C CA . VAL A 1 124 ? -0.639 -12.412 -4.177 1.00 79.50 124 VAL A CA 1
ATOM 972 C C . VAL A 1 124 ? -2.113 -12.818 -4.363 1.00 79.50 124 VAL A C 1
ATOM 974 O O . VAL A 1 124 ? -2.948 -12.483 -3.523 1.00 79.50 124 VAL A O 1
ATOM 977 N N . GLU A 1 125 ? -2.429 -13.589 -5.413 1.00 74.81 125 GLU A N 1
ATOM 978 C CA . GLU A 1 125 ? -3.781 -14.044 -5.759 1.00 74.81 125 GLU A CA 1
ATOM 979 C C . GLU A 1 125 ? -4.785 -12.880 -5.813 1.00 74.81 125 GLU A C 1
ATOM 981 O O . GLU A 1 125 ? -5.815 -12.856 -5.125 1.00 74.81 125 GLU A O 1
ATOM 986 N N . VAL A 1 126 ? -4.450 -11.872 -6.623 1.00 77.25 126 VAL A N 1
ATOM 987 C CA . VAL A 1 126 ? -5.277 -10.677 -6.835 1.00 77.25 126 VAL A CA 1
ATOM 988 C C . VAL A 1 126 ? -6.729 -11.059 -7.156 1.00 77.25 126 VAL A C 1
ATOM 990 O O . VAL A 1 126 ? -6.999 -12.004 -7.896 1.00 77.25 126 VAL A O 1
ATOM 993 N N . GLY A 1 127 ? -7.683 -10.339 -6.558 1.00 70.12 127 GLY A N 1
ATOM 994 C CA . GLY A 1 127 ? -9.118 -10.571 -6.738 1.00 70.12 127 GLY A CA 1
ATOM 995 C C . GLY A 1 127 ? -9.702 -11.733 -5.925 1.00 70.12 127 GLY A C 1
ATOM 996 O O . GLY A 1 127 ? -10.789 -11.577 -5.370 1.00 70.12 127 GLY A O 1
ATOM 997 N N . ARG A 1 128 ? -8.987 -12.854 -5.738 1.00 72.25 128 ARG A N 1
ATOM 998 C CA . ARG A 1 128 ? -9.527 -14.039 -5.032 1.00 72.25 128 ARG A CA 1
ATOM 999 C C . ARG A 1 128 ? -9.925 -13.745 -3.584 1.00 72.25 128 ARG A C 1
ATOM 1001 O O . ARG A 1 128 ? -10.929 -14.257 -3.093 1.00 72.25 128 ARG A O 1
ATOM 1008 N N . PHE A 1 129 ? -9.133 -12.922 -2.900 1.00 70.44 129 PHE A N 1
ATOM 1009 C CA . PHE A 1 129 ? -9.320 -12.601 -1.482 1.00 70.44 129 PHE A CA 1
ATOM 1010 C C . PHE A 1 129 ? -9.623 -11.124 -1.204 1.00 70.44 129 PHE A C 1
ATOM 1012 O O . PHE A 1 129 ? -9.674 -10.736 -0.034 1.00 70.44 129 PHE A O 1
ATOM 1019 N N . GLY A 1 130 ? -9.873 -10.327 -2.251 1.00 77.50 130 GLY A N 1
ATOM 1020 C CA . GLY A 1 130 ? -10.196 -8.899 -2.150 1.00 77.50 130 GLY A CA 1
ATOM 1021 C C . GLY A 1 130 ? -8.998 -7.951 -2.257 1.00 77.50 130 GLY A C 1
ATOM 1022 O O . GLY A 1 130 ? -9.128 -6.781 -1.902 1.00 77.50 130 GLY A O 1
ATOM 1023 N N . THR A 1 131 ? -7.844 -8.442 -2.721 1.00 86.62 131 THR A N 1
ATOM 1024 C CA . THR A 1 131 ? -6.700 -7.590 -3.071 1.00 86.62 131 THR A CA 1
ATOM 1025 C C . THR A 1 131 ? -6.993 -6.827 -4.357 1.00 86.62 131 THR A C 1
ATOM 1027 O O . THR A 1 131 ? -7.290 -7.446 -5.382 1.00 86.62 131 THR A O 1
ATOM 1030 N N . ASN A 1 132 ? -6.861 -5.504 -4.298 1.00 91.06 132 ASN A N 1
ATOM 1031 C CA . ASN A 1 132 ? -6.896 -4.612 -5.452 1.00 91.06 132 ASN A CA 1
ATOM 1032 C C . ASN A 1 132 ? -5.473 -4.162 -5.758 1.00 91.06 132 ASN A C 1
ATOM 1034 O O . ASN A 1 132 ? -4.667 -4.011 -4.841 1.00 91.06 132 ASN A O 1
ATOM 1038 N N . TYR A 1 133 ? -5.173 -3.884 -7.021 1.00 94.00 133 TYR A N 1
ATOM 1039 C CA . TYR A 1 133 ? -3.909 -3.256 -7.379 1.00 94.00 133 TYR A CA 1
ATOM 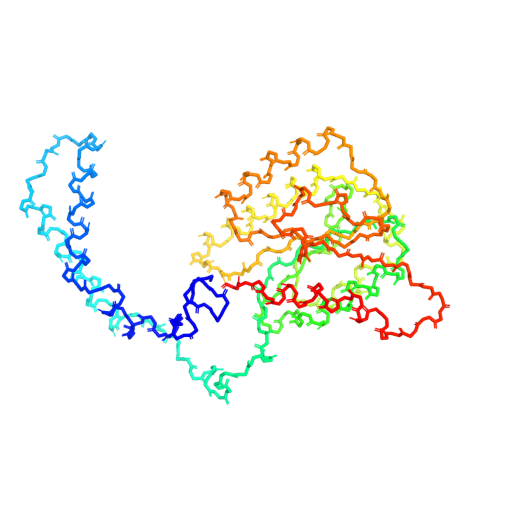1040 C C . TYR A 1 133 ? -4.116 -2.072 -8.316 1.00 94.00 133 TYR A C 1
ATOM 1042 O O . TYR A 1 133 ? -5.056 -2.045 -9.108 1.00 94.00 133 TYR A O 1
ATOM 1050 N N . THR A 1 134 ? -3.207 -1.111 -8.224 1.00 95.50 134 THR A N 1
ATOM 1051 C CA . THR A 1 134 ? -3.098 0.056 -9.096 1.00 95.50 134 THR A CA 1
ATOM 1052 C C . THR A 1 134 ? -1.638 0.179 -9.505 1.00 95.50 134 THR A C 1
ATOM 1054 O O . THR A 1 134 ? -0.747 0.049 -8.663 1.00 95.50 134 THR A O 1
ATOM 1057 N N . ILE A 1 135 ? -1.376 0.435 -10.785 1.00 95.81 135 ILE A N 1
ATOM 1058 C CA . ILE A 1 135 ? -0.009 0.606 -11.289 1.00 95.81 135 ILE A CA 1
ATOM 1059 C C . ILE A 1 135 ? 0.183 2.058 -11.684 1.00 95.81 135 ILE A C 1
ATOM 1061 O O . ILE A 1 135 ? -0.613 2.610 -12.443 1.00 95.81 135 ILE A O 1
ATOM 1065 N N . LEU A 1 136 ? 1.250 2.666 -11.181 1.00 96.50 136 LEU A N 1
ATOM 1066 C CA . LEU A 1 136 ? 1.576 4.070 -11.367 1.00 96.50 136 LEU A CA 1
ATOM 1067 C C . LEU A 1 136 ? 3.024 4.220 -11.823 1.00 96.50 136 LEU A C 1
ATOM 1069 O O . LEU A 1 136 ? 3.864 3.355 -11.581 1.00 96.50 136 LEU A O 1
ATOM 1073 N N . ASN A 1 137 ? 3.338 5.334 -12.467 1.00 95.94 137 ASN A N 1
ATOM 1074 C CA . ASN A 1 137 ? 4.714 5.674 -12.802 1.00 95.94 137 ASN A CA 1
ATOM 1075 C C . ASN A 1 137 ? 5.423 6.334 -11.598 1.00 95.94 137 ASN A C 1
ATOM 1077 O O . ASN A 1 137 ? 4.849 7.169 -10.899 1.00 95.94 137 ASN A O 1
ATOM 1081 N N . ALA A 1 138 ? 6.679 5.956 -11.347 1.00 93.88 138 ALA A N 1
ATOM 1082 C CA . ALA A 1 138 ? 7.462 6.414 -10.194 1.00 93.88 138 ALA A CA 1
ATOM 1083 C C . ALA A 1 138 ? 8.045 7.836 -10.342 1.00 93.88 138 ALA A C 1
ATOM 1085 O O . ALA A 1 138 ? 8.538 8.402 -9.361 1.00 93.88 138 ALA A O 1
ATOM 1086 N N . ARG A 1 139 ? 7.996 8.428 -11.542 1.00 93.75 139 ARG A N 1
ATOM 1087 C CA . ARG A 1 139 ? 8.503 9.773 -11.840 1.00 93.75 139 ARG A CA 1
ATOM 1088 C C . ARG A 1 139 ? 7.423 10.839 -11.715 1.00 93.75 139 ARG A C 1
ATOM 1090 O O . ARG A 1 139 ? 7.651 11.864 -11.076 1.00 93.75 139 ARG A O 1
ATOM 1097 N N . ASP A 1 140 ? 6.273 10.647 -12.347 1.00 92.69 140 ASP A N 1
ATOM 1098 C CA . ASP A 1 140 ? 5.195 11.646 -12.385 1.00 92.69 140 ASP A CA 1
ATOM 1099 C C . ASP A 1 140 ? 4.012 11.303 -11.461 1.00 92.69 140 ASP A C 1
ATOM 1101 O O . ASP A 1 140 ? 3.265 12.202 -11.074 1.00 92.69 140 ASP A O 1
ATOM 1105 N N . GLY A 1 141 ? 3.884 10.042 -11.034 1.00 91.69 141 GLY A N 1
ATOM 1106 C CA . GLY A 1 141 ? 2.757 9.556 -10.240 1.00 91.69 141 GLY A CA 1
ATOM 1107 C C . GLY A 1 141 ? 1.489 9.301 -11.060 1.00 91.69 141 GLY A C 1
ATOM 1108 O O . GLY A 1 141 ? 0.429 9.082 -10.476 1.00 91.69 141 GLY A O 1
ATOM 1109 N N . ASN A 1 142 ? 1.557 9.327 -12.393 1.00 94.62 142 ASN A N 1
ATOM 1110 C CA . ASN A 1 142 ? 0.399 9.069 -13.242 1.00 94.62 142 ASN A CA 1
ATOM 1111 C C . ASN A 1 142 ? 0.005 7.589 -13.209 1.00 94.62 142 ASN A C 1
ATOM 1113 O O . ASN A 1 142 ? 0.855 6.696 -13.167 1.00 94.62 142 ASN A O 1
ATOM 1117 N N . VAL A 1 143 ? -1.302 7.330 -13.263 1.00 94.50 143 VAL A N 1
ATOM 1118 C CA . VAL A 1 143 ? -1.857 5.972 -13.289 1.00 94.50 143 VAL A CA 1
ATOM 1119 C C . VAL A 1 143 ? -1.630 5.355 -14.668 1.00 94.50 143 VAL A C 1
ATOM 1121 O O . VAL A 1 143 ? -2.053 5.895 -15.690 1.00 94.50 143 VAL A O 1
ATOM 1124 N N . ILE A 1 144 ? -0.950 4.212 -14.686 1.00 94.44 144 ILE A N 1
ATOM 1125 C CA . ILE A 1 144 ? -0.718 3.386 -15.873 1.00 94.44 144 ILE A CA 1
ATOM 1126 C C . ILE A 1 144 ? -1.858 2.377 -16.013 1.00 94.44 144 ILE A C 1
ATOM 1128 O O . ILE A 1 144 ? -2.433 2.248 -17.090 1.00 94.44 144 ILE A O 1
ATOM 1132 N N . VAL A 1 145 ? -2.191 1.689 -14.916 1.00 94.00 145 VAL A N 1
ATOM 1133 C CA . VAL A 1 145 ? -3.310 0.743 -14.831 1.00 94.00 145 VAL A CA 1
ATOM 1134 C C . VAL A 1 145 ? -4.198 1.160 -13.671 1.00 94.00 145 VAL A C 1
ATOM 1136 O O . VAL A 1 145 ? -3.719 1.302 -12.542 1.00 94.00 145 VAL A O 1
ATOM 1139 N N . ASN A 1 146 ? -5.480 1.370 -13.969 1.00 93.75 146 ASN A N 1
ATOM 1140 C CA . ASN A 1 146 ? -6.487 1.746 -12.981 1.00 93.75 146 ASN A CA 1
ATOM 1141 C C . ASN A 1 146 ? -6.642 0.676 -11.896 1.00 93.75 146 ASN A C 1
ATOM 1143 O O . ASN A 1 146 ? -6.277 -0.481 -12.093 1.00 93.75 146 ASN A O 1
ATOM 1147 N N . SER A 1 147 ? -7.223 1.076 -10.763 1.00 91.62 147 SER A N 1
ATOM 1148 C CA . SER A 1 147 ? -7.482 0.151 -9.662 1.00 91.62 147 SER A CA 1
ATOM 1149 C C . SER A 1 147 ? -8.411 -0.977 -10.109 1.00 91.62 147 SER A C 1
ATOM 1151 O O . SER A 1 147 ? -9.555 -0.727 -10.492 1.00 91.62 147 SER A O 1
ATOM 1153 N N . THR A 1 148 ? -7.913 -2.210 -10.070 1.00 92.00 148 THR A N 1
ATOM 1154 C CA . THR A 1 148 ? -8.640 -3.394 -10.536 1.00 92.00 148 THR A CA 1
ATOM 1155 C C . THR A 1 148 ? -8.306 -4.630 -9.700 1.00 92.00 148 THR A C 1
ATOM 1157 O O . THR A 1 148 ? -7.336 -4.669 -8.938 1.00 92.00 148 THR A O 1
ATOM 1160 N N . GLN A 1 149 ? -9.172 -5.634 -9.815 1.00 89.88 149 GLN A N 1
ATOM 1161 C CA . GLN A 1 149 ? -9.036 -6.972 -9.239 1.00 89.88 149 GLN A CA 1
ATOM 1162 C C . GLN A 1 149 ? -8.723 -8.025 -10.311 1.00 89.88 149 GLN A C 1
ATOM 1164 O O . GLN A 1 149 ? -8.578 -9.202 -9.990 1.00 89.88 149 GLN A O 1
ATOM 1169 N N . PHE A 1 150 ? -8.641 -7.624 -11.582 1.00 90.00 150 PHE A N 1
ATOM 1170 C CA . PHE A 1 150 ? -8.487 -8.541 -12.704 1.00 90.00 150 PHE A CA 1
ATOM 1171 C C . PHE A 1 150 ? -7.074 -8.475 -13.266 1.00 90.00 150 PHE A C 1
ATOM 1173 O O . PHE A 1 150 ? -6.682 -7.481 -13.867 1.00 90.00 150 PHE A O 1
ATOM 1180 N N . LEU A 1 151 ? -6.326 -9.574 -13.135 1.00 89.06 151 LEU A N 1
ATOM 1181 C CA . LEU A 1 151 ? -4.961 -9.679 -13.660 1.00 89.06 151 LEU A CA 1
ATOM 1182 C C . LEU A 1 151 ? -4.886 -9.444 -15.183 1.00 89.06 151 LEU A C 1
ATOM 1184 O O . LEU A 1 151 ? -3.887 -8.933 -15.686 1.00 89.06 151 LEU A O 1
ATOM 1188 N N . SER A 1 152 ? -5.951 -9.764 -15.925 1.00 90.50 152 SER A N 1
ATOM 1189 C CA . SER A 1 152 ? -6.041 -9.510 -17.369 1.00 90.50 152 SER A CA 1
ATOM 1190 C C . SER A 1 152 ? -5.846 -8.038 -17.732 1.00 90.50 152 SER A C 1
ATOM 1192 O O . SER A 1 152 ? -5.222 -7.745 -18.751 1.00 90.50 152 SER A O 1
ATOM 1194 N N . ASP A 1 153 ? -6.316 -7.114 -16.892 1.00 91.38 153 ASP A N 1
ATOM 1195 C CA . ASP A 1 153 ? -6.243 -5.676 -17.164 1.00 91.38 153 ASP A CA 1
ATOM 1196 C C . ASP A 1 153 ? -4.792 -5.194 -17.204 1.00 91.38 153 ASP A C 1
ATOM 1198 O O . ASP A 1 153 ? -4.443 -4.328 -18.010 1.00 91.38 153 ASP A O 1
ATOM 1202 N N . PHE A 1 154 ? -3.924 -5.789 -16.377 1.00 93.31 154 PHE A N 1
ATOM 1203 C CA . PHE A 1 154 ? -2.489 -5.524 -16.424 1.00 93.31 154 PHE A CA 1
ATOM 1204 C C . PHE A 1 154 ? -1.897 -5.943 -17.770 1.00 93.31 154 PHE A C 1
ATOM 1206 O O . PHE A 1 154 ? -1.273 -5.122 -18.441 1.00 93.31 154 PHE A O 1
ATOM 1213 N N . HIS A 1 155 ? -2.146 -7.185 -18.189 1.00 92.62 155 HIS A N 1
ATOM 1214 C CA . HIS A 1 155 ? -1.612 -7.733 -19.436 1.00 92.62 155 HIS A CA 1
ATOM 1215 C C . HIS A 1 155 ? -2.110 -6.994 -20.685 1.00 92.62 155 HIS A C 1
ATOM 1217 O O . HIS A 1 155 ? -1.387 -6.910 -21.674 1.00 92.62 155 HIS A O 1
ATOM 1223 N N . MET A 1 156 ? -3.328 -6.449 -20.646 1.00 92.31 156 MET A N 1
ATOM 1224 C CA . MET A 1 156 ? -3.900 -5.685 -21.759 1.00 92.31 156 MET A CA 1
ATOM 1225 C C . MET A 1 156 ? -3.409 -4.236 -21.815 1.00 92.31 156 MET A C 1
ATOM 1227 O O . MET A 1 156 ? -3.259 -3.685 -22.902 1.00 92.31 156 MET A O 1
ATOM 1231 N N . THR A 1 157 ? -3.190 -3.604 -20.659 1.00 92.56 157 THR A N 1
ATOM 1232 C CA . THR A 1 157 ? -2.923 -2.157 -20.585 1.00 92.56 157 THR A CA 1
ATOM 1233 C C . THR A 1 157 ? -1.430 -1.837 -20.585 1.00 92.56 157 THR A C 1
ATOM 1235 O O . THR A 1 157 ? -1.003 -0.836 -21.164 1.00 92.56 157 THR A O 1
ATOM 1238 N N . TYR A 1 158 ? -0.617 -2.666 -19.930 1.00 93.50 158 TYR A N 1
ATOM 1239 C CA . TYR A 1 158 ? 0.817 -2.437 -19.804 1.00 93.50 158 TYR A CA 1
ATOM 1240 C C . TYR A 1 158 ? 1.581 -3.156 -20.921 1.00 93.50 158 TYR A C 1
ATOM 1242 O O . TYR A 1 158 ? 2.035 -4.287 -20.760 1.00 93.50 158 TYR A O 1
ATOM 1250 N N . THR A 1 159 ? 1.684 -2.488 -22.073 1.00 94.19 159 THR A N 1
ATOM 1251 C CA . THR A 1 159 ? 2.405 -2.984 -23.255 1.00 94.19 159 THR A CA 1
ATOM 1252 C C . THR A 1 159 ? 3.798 -2.364 -23.391 1.00 94.19 159 THR A C 1
ATOM 1254 O O . THR A 1 159 ? 4.109 -1.331 -22.788 1.00 94.19 159 THR A O 1
ATOM 1257 N N . ALA A 1 160 ? 4.636 -2.961 -24.244 1.00 93.62 160 ALA A N 1
ATOM 1258 C CA . ALA A 1 160 ? 5.985 -2.466 -24.510 1.00 93.62 160 ALA A CA 1
ATOM 1259 C C . ALA A 1 160 ? 5.981 -1.054 -25.119 1.00 93.62 160 ALA A C 1
ATOM 1261 O O . ALA A 1 160 ? 6.809 -0.221 -24.749 1.00 93.62 160 ALA A O 1
ATOM 1262 N N . GLU A 1 161 ? 5.033 -0.763 -26.012 1.00 93.75 161 GLU A N 1
ATOM 1263 C CA . GLU A 1 161 ? 4.862 0.556 -26.628 1.00 93.75 161 GLU A CA 1
ATOM 1264 C C . GLU A 1 161 ? 4.468 1.583 -25.572 1.00 93.75 161 GLU A C 1
ATOM 1266 O O . GLU A 1 161 ? 5.037 2.673 -25.516 1.00 93.75 161 GLU A O 1
ATOM 1271 N N . ARG A 1 162 ? 3.530 1.222 -24.683 1.00 92.94 162 ARG A N 1
ATOM 1272 C CA . ARG A 1 162 ? 3.114 2.103 -23.594 1.00 92.94 162 ARG A CA 1
ATOM 1273 C C . ARG A 1 162 ? 4.287 2.408 -22.670 1.00 92.94 162 ARG A C 1
ATOM 1275 O O . ARG A 1 162 ? 4.485 3.575 -22.343 1.00 92.94 162 ARG A O 1
ATOM 1282 N N . HIS A 1 163 ? 5.083 1.403 -22.309 1.00 94.06 163 HIS A N 1
ATOM 1283 C CA . HIS A 1 163 ? 6.260 1.564 -21.450 1.00 94.06 163 HIS A CA 1
ATOM 1284 C C . HIS A 1 163 ? 7.273 2.566 -22.004 1.00 94.06 163 HIS A C 1
ATOM 1286 O O . HIS A 1 163 ? 7.753 3.417 -21.264 1.00 94.06 163 HIS A O 1
ATOM 1292 N N . GLN A 1 164 ? 7.542 2.524 -23.310 1.00 93.00 164 GLN A N 1
ATOM 1293 C CA . GLN A 1 164 ? 8.478 3.449 -23.962 1.00 93.00 164 GLN A CA 1
ATOM 1294 C C . GLN A 1 164 ? 8.019 4.914 -23.917 1.00 93.00 164 GLN A C 1
ATOM 1296 O O . GLN A 1 164 ? 8.846 5.816 -24.010 1.00 93.00 164 GLN A O 1
ATOM 1301 N N . THR A 1 165 ? 6.713 5.164 -23.769 1.00 94.06 165 THR A N 1
ATOM 1302 C CA . THR A 1 165 ? 6.170 6.528 -23.643 1.00 94.06 165 THR A CA 1
ATOM 1303 C C . THR A 1 165 ? 6.238 7.090 -22.224 1.00 94.06 165 THR A C 1
ATOM 1305 O O . THR A 1 165 ? 5.962 8.274 -22.029 1.00 94.06 165 THR A O 1
ATOM 1308 N N . LEU A 1 166 ? 6.557 6.263 -21.223 1.00 94.44 166 LEU A N 1
ATOM 1309 C CA . LEU A 1 166 ? 6.543 6.675 -19.824 1.00 94.44 166 LEU A CA 1
ATOM 1310 C C . LEU A 1 166 ? 7.809 7.462 -19.458 1.00 94.44 166 LEU A C 1
ATOM 1312 O O . LEU A 1 166 ? 8.904 7.115 -19.903 1.00 94.44 166 LEU A O 1
ATOM 1316 N N . PRO A 1 167 ? 7.695 8.492 -18.602 1.00 94.31 167 PRO A N 1
ATOM 1317 C CA . PRO A 1 167 ? 8.865 9.196 -18.106 1.00 94.31 167 PRO A CA 1
ATOM 1318 C C . PRO A 1 167 ? 9.705 8.274 -17.214 1.00 94.31 167 PRO A C 1
ATOM 1320 O O . PRO A 1 167 ? 9.183 7.569 -16.346 1.00 94.31 167 PRO A O 1
ATOM 1323 N N . THR A 1 168 ? 11.018 8.296 -17.431 1.00 93.12 168 THR A N 1
ATOM 1324 C CA . THR A 1 168 ? 11.987 7.478 -16.696 1.00 93.12 168 THR A CA 1
ATOM 1325 C C . THR A 1 168 ? 12.449 8.161 -15.412 1.00 93.12 168 THR A C 1
ATOM 1327 O O . THR A 1 168 ? 12.532 9.393 -15.334 1.00 93.12 168 THR A O 1
ATOM 1330 N N . GLY A 1 169 ? 12.818 7.344 -14.435 1.00 90.56 169 GLY A N 1
ATOM 1331 C CA . GLY A 1 169 ? 13.431 7.743 -13.183 1.00 90.56 169 GLY A CA 1
ATOM 1332 C C . GLY A 1 169 ? 12.473 7.781 -11.996 1.00 90.56 169 GLY A C 1
ATOM 1333 O O . GLY A 1 169 ? 11.282 7.486 -12.091 1.00 90.56 169 GLY A O 1
ATOM 1334 N N . LEU A 1 170 ? 13.007 8.189 -10.851 1.00 91.56 170 LEU A N 1
ATOM 1335 C CA . LEU A 1 170 ? 12.298 8.267 -9.580 1.00 91.56 170 LEU A CA 1
ATOM 1336 C C . LEU A 1 170 ? 12.060 9.722 -9.165 1.00 91.56 170 LEU A C 1
ATOM 1338 O O . LEU A 1 170 ? 12.922 10.592 -9.314 1.00 91.56 170 LEU A O 1
ATOM 1342 N N . ASN A 1 171 ? 10.885 9.993 -8.602 1.00 91.31 171 ASN A N 1
ATOM 1343 C CA . ASN A 1 171 ? 10.597 11.222 -7.871 1.00 91.31 171 ASN A CA 1
ATOM 1344 C C . ASN A 1 171 ? 9.770 10.890 -6.621 1.00 91.31 171 ASN A C 1
ATOM 1346 O O . ASN A 1 171 ? 8.552 10.721 -6.684 1.00 91.31 171 ASN A O 1
ATOM 1350 N N . ILE A 1 172 ? 10.443 10.799 -5.470 1.00 90.31 172 ILE A N 1
ATOM 1351 C CA . ILE A 1 172 ? 9.792 10.457 -4.197 1.00 90.31 172 ILE A CA 1
ATOM 1352 C C . ILE A 1 172 ? 8.690 11.460 -3.814 1.00 90.31 172 ILE A C 1
ATOM 1354 O O . ILE A 1 172 ? 7.603 11.002 -3.451 1.00 90.31 172 ILE A O 1
ATOM 1358 N N . PRO A 1 173 ? 8.888 12.791 -3.925 1.00 90.12 173 PRO A N 1
ATOM 1359 C CA . PRO A 1 173 ? 7.815 13.745 -3.658 1.00 90.12 173 PRO A CA 1
ATOM 1360 C C . PRO A 1 173 ? 6.522 13.466 -4.433 1.00 90.12 173 PRO A C 1
ATOM 1362 O O . PRO A 1 173 ? 5.438 13.501 -3.850 1.00 90.12 173 PRO A O 1
ATOM 1365 N N . ASN A 1 174 ? 6.623 13.131 -5.723 1.00 91.19 174 ASN A N 1
ATOM 1366 C CA . ASN A 1 174 ? 5.459 12.799 -6.545 1.00 91.19 174 ASN A CA 1
ATOM 1367 C C . ASN A 1 174 ? 4.812 11.474 -6.121 1.00 91.19 174 ASN A C 1
ATOM 1369 O O . ASN A 1 174 ? 3.589 11.424 -6.002 1.00 91.19 174 ASN A O 1
ATOM 1373 N N . VAL A 1 175 ? 5.609 10.437 -5.833 1.00 92.38 175 VAL A N 1
ATOM 1374 C CA . VAL A 1 175 ? 5.108 9.150 -5.310 1.00 92.38 175 VAL A CA 1
ATOM 1375 C C . VAL A 1 175 ? 4.315 9.368 -4.021 1.00 92.38 175 VAL A C 1
ATOM 1377 O O . VAL A 1 175 ? 3.213 8.845 -3.867 1.00 92.38 175 VAL A O 1
ATOM 1380 N N . PHE A 1 176 ? 4.832 10.186 -3.105 1.00 91.69 176 PHE A N 1
ATOM 1381 C CA . PHE A 1 176 ? 4.189 10.441 -1.817 1.00 91.69 176 PHE A CA 1
ATOM 1382 C C . PHE A 1 176 ? 2.941 11.305 -1.966 1.00 91.69 176 PHE A C 1
ATOM 1384 O O . PHE A 1 176 ? 1.903 10.978 -1.393 1.00 91.69 176 PHE A O 1
ATOM 1391 N N . ARG A 1 177 ? 2.996 12.367 -2.780 1.00 90.75 177 ARG A N 1
ATOM 1392 C CA . ARG A 1 177 ? 1.808 13.170 -3.095 1.00 90.75 177 ARG A CA 1
ATOM 1393 C C . ARG A 1 177 ? 0.707 12.289 -3.678 1.00 90.75 177 ARG A C 1
ATOM 1395 O O . ARG A 1 177 ? -0.426 12.343 -3.205 1.00 90.75 177 ARG A O 1
ATOM 1402 N N . ARG A 1 178 ? 1.056 11.424 -4.633 1.00 93.62 178 ARG A N 1
ATOM 1403 C CA . ARG A 1 178 ? 0.093 10.522 -5.255 1.00 93.62 178 ARG A CA 1
ATOM 1404 C C . ARG A 1 178 ? -0.465 9.501 -4.271 1.00 93.62 178 ARG A C 1
ATOM 1406 O O . ARG A 1 178 ? -1.674 9.317 -4.230 1.00 93.62 178 ARG A O 1
ATOM 1413 N N . MET A 1 179 ? 0.371 8.893 -3.429 1.00 92.75 179 MET A N 1
ATOM 1414 C CA . MET A 1 179 ? -0.114 7.973 -2.394 1.00 92.75 179 MET A CA 1
ATOM 1415 C C . MET A 1 179 ? -1.097 8.629 -1.433 1.00 92.75 179 MET A C 1
ATOM 1417 O O . MET A 1 179 ? -2.065 7.996 -1.009 1.00 92.75 179 MET A O 1
ATOM 1421 N N . ARG A 1 180 ? -0.878 9.902 -1.104 1.00 91.12 180 ARG A N 1
ATOM 1422 C CA . ARG A 1 180 ? -1.802 10.660 -0.267 1.00 91.12 180 ARG A CA 1
ATOM 1423 C C . ARG A 1 180 ? -3.145 10.872 -0.956 1.00 91.12 180 ARG A C 1
ATOM 1425 O O . ARG A 1 180 ? -4.179 10.652 -0.334 1.00 91.12 180 ARG A O 1
ATOM 1432 N N . GLU A 1 181 ? -3.132 11.255 -2.231 1.00 92.06 181 GLU A N 1
ATOM 1433 C CA . GLU A 1 181 ? -4.346 11.397 -3.043 1.00 92.06 181 GLU A CA 1
ATOM 1434 C C . GLU A 1 181 ? -5.128 10.081 -3.118 1.00 92.06 181 GLU A C 1
ATOM 1436 O O . GLU A 1 181 ? -6.316 10.056 -2.803 1.00 92.06 181 GLU A O 1
ATOM 1441 N N . GLU A 1 182 ? -4.459 8.980 -3.467 1.00 91.25 182 GLU A N 1
ATOM 1442 C CA . GLU A 1 182 ? -5.087 7.659 -3.576 1.00 91.25 182 GLU A CA 1
ATOM 1443 C C . GLU A 1 182 ? -5.681 7.199 -2.245 1.00 91.25 182 GLU A C 1
ATOM 1445 O O . GLU A 1 182 ? -6.838 6.781 -2.175 1.00 91.25 182 GLU A O 1
ATOM 1450 N N . THR A 1 183 ? -4.927 7.347 -1.155 1.00 89.31 183 THR A N 1
ATOM 1451 C CA . THR A 1 183 ? -5.410 6.918 0.156 1.00 89.31 183 THR A CA 1
ATOM 1452 C C . THR A 1 183 ? -6.597 7.760 0.616 1.00 89.31 183 THR A C 1
ATOM 1454 O O . THR A 1 183 ? -7.580 7.212 1.113 1.00 89.31 183 THR A O 1
ATOM 1457 N N . ASN A 1 184 ? -6.563 9.076 0.393 1.00 89.88 184 ASN A N 1
ATOM 1458 C CA . ASN A 1 184 ? -7.688 9.960 0.698 1.00 89.88 184 ASN A CA 1
ATOM 1459 C C . ASN A 1 184 ? -8.932 9.613 -0.123 1.00 89.88 184 ASN A C 1
ATOM 1461 O O . ASN A 1 184 ? -10.036 9.614 0.423 1.00 89.88 184 ASN A O 1
ATOM 1465 N N . ASN A 1 185 ? -8.768 9.274 -1.403 1.00 90.19 185 ASN A N 1
ATOM 1466 C CA . ASN A 1 185 ? -9.871 8.849 -2.262 1.00 90.19 185 ASN A CA 1
ATOM 1467 C C . ASN A 1 185 ? -10.509 7.552 -1.755 1.00 90.19 185 ASN A C 1
ATOM 1469 O O . ASN A 1 185 ? -11.736 7.480 -1.640 1.00 90.19 185 ASN A O 1
ATOM 1473 N N . VAL A 1 186 ? -9.694 6.558 -1.388 1.00 87.56 186 VAL A N 1
ATOM 1474 C CA . VAL A 1 186 ? -10.190 5.298 -0.816 1.00 87.56 186 VAL A CA 1
ATOM 1475 C C . VAL A 1 186 ? -10.904 5.547 0.509 1.00 87.56 186 VAL A C 1
ATOM 1477 O O . VAL A 1 186 ? -12.048 5.130 0.666 1.00 87.56 186 VAL A O 1
ATOM 1480 N N . MET A 1 187 ? -10.298 6.295 1.433 1.00 86.25 187 MET A N 1
ATOM 1481 C CA . MET A 1 187 ? -10.925 6.612 2.720 1.00 86.25 187 MET A CA 1
ATOM 1482 C C . MET A 1 187 ? -12.229 7.404 2.551 1.00 86.25 187 MET A C 1
ATOM 1484 O O . MET A 1 187 ? -13.198 7.172 3.273 1.00 86.25 187 MET A O 1
ATOM 1488 N N . ALA A 1 188 ? -12.301 8.325 1.586 1.00 88.12 188 ALA A N 1
ATOM 1489 C CA . ALA A 1 188 ? -13.527 9.057 1.280 1.00 88.12 188 ALA A CA 1
ATOM 1490 C C . ALA A 1 188 ? -14.625 8.138 0.717 1.00 88.12 188 ALA A C 1
ATOM 1492 O O . ALA A 1 188 ? -15.793 8.292 1.080 1.00 88.12 188 ALA A O 1
ATOM 1493 N N . ALA A 1 189 ? -14.271 7.174 -0.135 1.00 87.25 189 ALA A N 1
ATOM 1494 C CA . ALA A 1 189 ? -15.208 6.181 -0.659 1.00 87.25 189 ALA A CA 1
ATOM 1495 C C . ALA A 1 189 ? -15.717 5.230 0.441 1.00 87.25 189 ALA A C 1
ATOM 1497 O O . ALA A 1 189 ? -16.920 4.974 0.531 1.00 87.25 189 ALA A O 1
ATOM 1498 N N . GLU A 1 190 ? -14.831 4.771 1.325 1.00 85.31 190 GLU A N 1
ATOM 1499 C CA . GLU A 1 190 ? -15.171 3.943 2.490 1.00 85.31 190 GLU A CA 1
ATOM 1500 C C . GLU A 1 190 ? -16.110 4.683 3.452 1.00 85.31 190 GLU A C 1
ATOM 1502 O O . GLU A 1 190 ? -17.132 4.140 3.875 1.00 85.31 190 GLU A O 1
ATOM 1507 N N . ARG A 1 191 ? -15.847 5.972 3.717 1.00 85.44 191 ARG A N 1
ATOM 1508 C CA . ARG A 1 191 ? -16.744 6.829 4.513 1.00 85.44 191 ARG A CA 1
ATOM 1509 C C . ARG A 1 191 ? -18.122 6.983 3.873 1.00 85.44 191 ARG A C 1
ATOM 1511 O O . ARG A 1 191 ? -19.124 6.894 4.570 1.00 85.44 191 ARG A O 1
ATOM 1518 N N . ARG A 1 192 ? -18.197 7.190 2.553 1.00 87.50 192 ARG A N 1
ATOM 1519 C CA . ARG A 1 192 ? -19.482 7.327 1.836 1.00 87.50 192 ARG A CA 1
ATOM 1520 C C . ARG A 1 192 ? -20.313 6.049 1.863 1.00 87.50 192 ARG A C 1
ATOM 1522 O O . ARG A 1 192 ? -21.536 6.120 1.862 1.00 87.50 192 ARG A O 1
ATOM 1529 N N . THR A 1 193 ? -19.653 4.897 1.866 1.00 83.12 193 THR A N 1
ATOM 1530 C CA . THR A 1 193 ? -20.307 3.583 1.857 1.00 83.12 193 THR A CA 1
ATOM 1531 C C . THR A 1 193 ? -20.532 3.016 3.258 1.00 83.12 193 THR A C 1
ATOM 1533 O O . THR A 1 193 ? -21.082 1.925 3.381 1.00 83.12 193 THR A O 1
ATOM 1536 N N . ASN A 1 194 ? -20.139 3.749 4.312 1.00 76.88 194 ASN A N 1
ATOM 1537 C CA . ASN A 1 194 ? -20.121 3.286 5.705 1.00 76.88 194 ASN A CA 1
ATOM 1538 C C . ASN A 1 194 ? -19.426 1.924 5.872 1.00 76.88 194 ASN A C 1
ATOM 1540 O O . ASN A 1 194 ? -19.770 1.143 6.759 1.00 76.88 194 ASN A O 1
ATOM 1544 N N . ASN A 1 195 ? -18.453 1.632 5.007 1.00 70.38 195 ASN A N 1
ATOM 1545 C CA . ASN A 1 195 ? -17.755 0.360 4.981 1.00 70.38 195 ASN A CA 1
ATOM 1546 C C . ASN A 1 195 ? -16.253 0.605 5.097 1.00 70.38 195 ASN A C 1
ATOM 1548 O O . ASN A 1 195 ? -15.595 1.006 4.140 1.00 70.38 195 ASN A O 1
ATOM 1552 N N . LEU A 1 196 ? -15.715 0.359 6.288 1.00 70.12 196 LEU A N 1
ATOM 1553 C CA . LEU A 1 196 ? -14.281 0.375 6.548 1.00 70.12 196 LEU A CA 1
ATOM 1554 C C . LEU A 1 196 ? -13.735 -1.001 6.169 1.00 70.12 196 LEU A C 1
ATOM 1556 O O . LEU A 1 196 ? -13.807 -1.944 6.957 1.00 70.12 196 LEU A O 1
ATOM 1560 N N . SER A 1 197 ? -13.219 -1.129 4.946 1.00 65.19 197 SER A N 1
ATOM 1561 C CA . SER A 1 197 ? -12.884 -2.430 4.359 1.00 65.19 197 SER A CA 1
ATOM 1562 C C . SER A 1 197 ? -11.753 -3.170 5.086 1.00 65.19 197 SER A C 1
ATOM 1564 O O . SER A 1 197 ? -11.578 -4.366 4.848 1.00 65.19 197 SER A O 1
ATOM 1566 N N . GLY A 1 198 ? -10.970 -2.487 5.932 1.00 72.56 198 GLY A N 1
ATOM 1567 C CA . GLY A 1 198 ? -9.880 -3.094 6.704 1.00 72.56 198 GLY A CA 1
ATOM 1568 C C . GLY A 1 198 ? -8.832 -3.787 5.829 1.00 72.56 198 GLY A C 1
ATOM 1569 O O . GLY A 1 198 ? -8.312 -4.833 6.206 1.00 72.56 198 GLY A O 1
ATOM 1570 N N . ARG A 1 199 ? -8.589 -3.263 4.622 1.00 80.44 199 ARG A N 1
ATOM 1571 C CA . ARG A 1 199 ? -7.551 -3.750 3.706 1.00 80.44 199 ARG A CA 1
ATOM 1572 C C . ARG A 1 199 ? -6.247 -3.031 4.004 1.00 80.44 199 ARG A C 1
ATOM 1574 O O . ARG A 1 199 ? -6.257 -1.812 4.164 1.00 80.44 199 ARG A O 1
ATOM 1581 N N . SER A 1 200 ? -5.140 -3.768 4.046 1.00 85.12 200 SER A N 1
ATOM 1582 C CA . SER A 1 200 ? -3.823 -3.160 4.239 1.00 85.12 200 SER A CA 1
ATOM 1583 C C . SER A 1 200 ? -3.420 -2.359 3.006 1.00 85.12 200 SER A C 1
ATOM 1585 O O . SER A 1 200 ? -3.632 -2.792 1.876 1.00 85.12 200 SER A O 1
ATOM 1587 N N . LYS A 1 201 ? -2.836 -1.178 3.197 1.00 89.88 201 LYS A N 1
ATOM 1588 C CA . LYS A 1 201 ? -2.398 -0.321 2.087 1.00 89.88 201 LYS A CA 1
ATOM 1589 C C . LYS A 1 201 ? -0.903 -0.504 1.895 1.00 89.88 201 LYS A C 1
ATOM 1591 O O . LYS A 1 201 ? -0.120 -0.259 2.811 1.00 89.88 201 LYS A O 1
ATOM 1596 N N . ILE A 1 202 ? -0.491 -0.956 0.717 1.00 92.19 202 ILE A N 1
ATOM 1597 C CA . ILE A 1 202 ? 0.912 -1.269 0.441 1.00 92.19 202 ILE A CA 1
ATOM 1598 C C . ILE A 1 202 ? 1.349 -0.492 -0.792 1.00 92.19 202 ILE A C 1
ATOM 1600 O O . ILE A 1 202 ? 0.821 -0.703 -1.876 1.00 92.19 202 ILE A O 1
ATOM 1604 N N . ALA A 1 203 ? 2.334 0.384 -0.631 1.00 94.88 203 ALA A N 1
ATOM 1605 C CA . ALA A 1 203 ? 3.011 1.069 -1.719 1.00 94.88 203 ALA A CA 1
ATOM 1606 C C . ALA A 1 203 ? 4.314 0.329 -2.043 1.00 94.88 203 ALA A C 1
ATOM 1608 O O . ALA A 1 203 ? 5.281 0.411 -1.289 1.00 94.88 203 ALA A O 1
ATOM 1609 N N . LEU A 1 204 ? 4.340 -0.403 -3.154 1.00 95.12 204 LEU A N 1
ATOM 1610 C CA . LEU A 1 204 ? 5.533 -1.066 -3.670 1.00 95.12 204 LEU A CA 1
ATOM 1611 C C . LEU A 1 204 ? 6.197 -0.164 -4.712 1.00 95.12 204 LEU A C 1
ATOM 1613 O O . LEU A 1 204 ? 5.621 0.085 -5.765 1.00 95.12 204 LEU A O 1
ATOM 1617 N N . VAL A 1 205 ? 7.412 0.304 -4.446 1.00 95.12 205 VAL A N 1
ATOM 1618 C CA . VAL A 1 205 ? 8.167 1.161 -5.365 1.00 95.12 205 VAL A CA 1
ATOM 1619 C C . VAL A 1 205 ? 9.288 0.350 -6.005 1.00 95.12 205 VAL A C 1
ATOM 1621 O O . VAL A 1 205 ? 10.226 -0.067 -5.327 1.00 95.12 205 VAL A O 1
ATOM 1624 N N . ILE A 1 206 ? 9.187 0.130 -7.313 1.00 94.19 206 ILE A N 1
ATOM 1625 C CA . ILE A 1 206 ? 10.179 -0.570 -8.129 1.00 94.19 206 ILE A CA 1
ATOM 1626 C C . ILE A 1 206 ? 11.068 0.481 -8.791 1.00 94.19 206 ILE A C 1
ATOM 1628 O O . ILE A 1 206 ? 10.606 1.238 -9.644 1.00 94.19 206 ILE A O 1
ATOM 1632 N N . VAL A 1 207 ? 12.337 0.536 -8.390 1.00 92.38 207 VAL A N 1
ATOM 1633 C CA . VAL A 1 207 ? 13.281 1.592 -8.791 1.00 92.38 207 VAL A CA 1
ATOM 1634 C C . VAL A 1 207 ? 14.500 0.989 -9.471 1.00 92.38 207 VAL A C 1
ATOM 1636 O O . VAL A 1 207 ? 14.979 -0.067 -9.050 1.00 92.38 207 VAL A O 1
ATOM 1639 N N . HIS A 1 208 ? 15.016 1.634 -10.522 1.00 89.94 208 HIS A N 1
ATOM 1640 C CA . HIS A 1 208 ? 16.287 1.235 -11.133 1.00 89.94 208 HIS A CA 1
ATOM 1641 C C . HIS A 1 208 ? 17.465 1.754 -10.295 1.00 89.94 208 HIS A C 1
ATOM 1643 O O . HIS A 1 208 ? 17.456 1.609 -9.076 1.00 89.94 208 HIS A O 1
ATOM 1649 N N . THR A 1 209 ? 18.496 2.341 -10.897 1.00 86.31 209 THR A N 1
ATOM 1650 C CA . THR A 1 209 ? 19.722 2.803 -10.217 1.00 86.31 209 THR A CA 1
ATOM 1651 C C . THR A 1 209 ? 19.674 4.268 -9.768 1.00 86.31 209 THR A C 1
ATOM 1653 O O . THR A 1 209 ? 20.674 4.806 -9.285 1.00 86.31 209 THR A O 1
ATOM 1656 N N . ASP A 1 210 ? 18.504 4.899 -9.865 1.00 82.56 210 ASP A N 1
ATOM 1657 C CA . ASP A 1 210 ? 18.308 6.307 -9.535 1.00 82.56 210 ASP A CA 1
ATOM 1658 C C . ASP A 1 210 ? 18.670 6.651 -8.084 1.00 82.56 210 ASP A C 1
ATOM 1660 O O . ASP A 1 210 ? 18.356 5.934 -7.122 1.00 82.56 210 ASP A O 1
ATOM 1664 N N . ARG A 1 211 ? 19.340 7.801 -7.940 1.00 79.12 211 ARG A N 1
ATOM 1665 C CA . ARG A 1 211 ? 19.740 8.373 -6.653 1.00 79.12 211 ARG A CA 1
ATOM 1666 C C . ARG A 1 211 ? 18.664 9.319 -6.140 1.00 79.12 211 ARG A C 1
ATOM 1668 O O . ARG A 1 211 ? 18.090 10.092 -6.898 1.00 79.12 211 ARG A O 1
ATOM 1675 N N . VAL A 1 212 ? 18.451 9.296 -4.829 1.00 79.88 212 VAL A N 1
ATOM 1676 C CA . VAL A 1 212 ? 17.555 10.236 -4.150 1.00 79.88 212 VAL A CA 1
ATOM 1677 C C . VAL A 1 212 ? 18.351 11.476 -3.756 1.00 79.88 212 VAL A C 1
ATOM 1679 O O . VAL A 1 212 ? 19.433 11.354 -3.178 1.00 79.88 212 VAL A O 1
ATOM 1682 N N . SER A 1 213 ? 17.840 12.664 -4.083 1.00 81.12 213 SER A N 1
ATOM 1683 C CA . SER A 1 213 ? 18.482 13.916 -3.684 1.00 81.12 213 SER A CA 1
ATOM 1684 C C . SER A 1 213 ? 18.273 14.201 -2.189 1.00 81.12 213 SER A C 1
ATOM 1686 O O . SER A 1 213 ? 17.324 13.724 -1.559 1.00 81.12 213 SER A O 1
ATOM 1688 N N . GLU A 1 214 ? 19.156 15.000 -1.589 1.00 76.44 214 GLU A N 1
ATOM 1689 C CA . GLU A 1 214 ? 19.037 15.373 -0.173 1.00 76.44 214 GLU A CA 1
ATOM 1690 C C . GLU A 1 214 ? 17.782 16.224 0.098 1.00 76.44 214 GLU A C 1
ATOM 1692 O O . GLU A 1 214 ? 17.094 16.023 1.101 1.00 76.44 214 GLU A O 1
ATOM 1697 N N . GLY A 1 215 ? 17.417 17.106 -0.841 1.00 76.12 215 GLY A N 1
ATOM 1698 C CA . GLY A 1 215 ? 16.180 17.888 -0.772 1.00 76.12 215 GLY A CA 1
ATOM 1699 C C . GLY A 1 215 ? 14.927 17.007 -0.756 1.00 76.12 215 GLY A C 1
ATOM 1700 O O . GLY A 1 215 ? 14.053 17.194 0.092 1.00 76.12 215 GLY A O 1
ATOM 1701 N N . ASP A 1 216 ? 14.882 15.987 -1.619 1.00 80.50 216 ASP A N 1
ATOM 1702 C CA . ASP A 1 216 ? 13.777 15.019 -1.654 1.00 80.50 216 ASP A CA 1
ATOM 1703 C C . ASP A 1 216 ? 13.713 14.182 -0.371 1.00 80.50 216 ASP A C 1
ATOM 1705 O O . ASP A 1 216 ? 12.630 13.812 0.081 1.00 80.50 216 ASP A O 1
ATOM 1709 N N . THR A 1 217 ? 14.867 13.916 0.247 1.00 82.94 217 THR A N 1
ATOM 1710 C CA . THR A 1 217 ? 14.957 13.139 1.489 1.00 82.94 217 THR A CA 1
ATOM 1711 C C . THR A 1 217 ? 14.278 13.863 2.651 1.00 82.94 217 THR A C 1
ATOM 1713 O O . THR A 1 217 ? 13.476 13.260 3.364 1.00 82.94 217 THR A O 1
ATOM 1716 N N . ASN A 1 218 ? 14.541 15.162 2.822 1.00 84.38 218 ASN A N 1
ATOM 1717 C CA . ASN A 1 218 ? 13.919 15.956 3.887 1.00 84.38 218 ASN A CA 1
ATOM 1718 C C . ASN A 1 218 ? 12.402 16.076 3.697 1.00 84.38 218 ASN A C 1
ATOM 1720 O O . ASN A 1 218 ? 11.643 15.903 4.654 1.00 84.38 218 ASN A O 1
ATOM 1724 N N . PHE A 1 219 ? 11.959 16.301 2.456 1.00 84.94 219 PHE A N 1
ATOM 1725 C CA . PHE A 1 219 ? 10.537 16.321 2.114 1.00 84.94 219 PHE A CA 1
ATOM 1726 C C . PH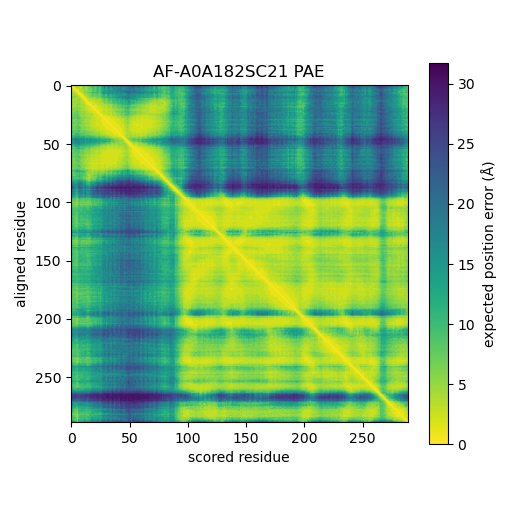E A 1 219 ? 9.860 14.984 2.448 1.00 84.94 219 PHE A C 1
ATOM 1728 O O . PHE A 1 219 ? 8.800 14.953 3.078 1.00 84.94 219 PHE A O 1
ATOM 1735 N N . ALA A 1 220 ? 10.490 13.873 2.063 1.00 83.56 220 ALA A N 1
ATOM 1736 C CA . ALA A 1 220 ? 9.972 12.532 2.279 1.00 83.56 220 ALA A CA 1
ATOM 1737 C C . ALA A 1 220 ? 9.860 12.175 3.770 1.00 83.56 220 ALA A C 1
ATOM 1739 O O . ALA A 1 220 ? 8.837 11.639 4.188 1.00 83.56 220 ALA A O 1
ATOM 1740 N N . ILE A 1 221 ? 10.859 12.513 4.592 1.00 85.50 221 ILE A N 1
ATOM 1741 C CA . ILE A 1 221 ? 10.838 12.223 6.036 1.00 85.50 221 ILE A CA 1
ATOM 1742 C C . ILE A 1 221 ? 9.655 12.917 6.726 1.00 85.50 221 ILE A C 1
ATOM 1744 O O . ILE A 1 221 ? 8.946 12.279 7.504 1.00 85.50 221 ILE A O 1
ATOM 1748 N N . GLN A 1 222 ? 9.404 14.191 6.410 1.00 85.38 222 GLN A N 1
ATOM 1749 C CA . GLN A 1 222 ? 8.266 14.931 6.967 1.00 85.38 222 GLN A CA 1
ATOM 1750 C C . GLN A 1 222 ? 6.930 14.299 6.556 1.00 85.38 222 GLN A C 1
ATOM 1752 O O . GLN A 1 222 ? 6.048 14.096 7.385 1.00 85.38 222 GLN A O 1
ATOM 1757 N N . HIS A 1 223 ? 6.788 13.912 5.288 1.00 86.19 223 HIS A N 1
ATOM 1758 C CA . HIS A 1 223 ? 5.555 13.295 4.796 1.00 86.19 223 HIS A CA 1
ATOM 1759 C C . HIS A 1 223 ? 5.333 11.883 5.346 1.00 86.19 223 HIS A C 1
ATOM 1761 O O . HIS A 1 223 ? 4.192 11.497 5.584 1.00 86.19 223 HIS A O 1
ATOM 1767 N N . LEU A 1 224 ? 6.397 11.124 5.612 1.00 87.56 224 LEU A N 1
ATOM 1768 C CA . LEU A 1 224 ? 6.293 9.819 6.267 1.00 87.56 224 LEU A CA 1
ATOM 1769 C C . LEU A 1 224 ? 5.787 9.923 7.702 1.00 87.56 224 LEU A C 1
ATOM 1771 O O . LEU A 1 224 ? 5.065 9.030 8.142 1.00 87.56 224 LEU A O 1
ATOM 1775 N N . GLN A 1 225 ? 6.138 10.985 8.432 1.00 86.44 225 GLN A N 1
ATOM 1776 C CA . GLN A 1 225 ? 5.554 11.238 9.752 1.00 86.44 225 GLN A CA 1
ATOM 1777 C C . GLN A 1 225 ? 4.045 11.445 9.633 1.00 86.44 225 GLN A C 1
ATOM 1779 O O . GLN A 1 225 ? 3.288 10.778 10.330 1.00 86.44 225 GLN A O 1
ATOM 1784 N N . ILE A 1 226 ? 3.613 12.249 8.662 1.00 87.12 226 ILE A N 1
ATOM 1785 C CA . ILE A 1 226 ? 2.188 12.486 8.437 1.00 87.12 226 ILE A CA 1
ATOM 1786 C C . ILE A 1 226 ? 1.458 11.197 8.033 1.00 87.12 226 ILE A C 1
ATOM 1788 O O . ILE A 1 226 ? 0.393 10.906 8.565 1.00 87.12 226 ILE A O 1
ATOM 1792 N N . PHE A 1 227 ? 2.043 10.364 7.164 1.00 88.12 227 PHE A N 1
ATOM 1793 C CA . PHE A 1 227 ? 1.454 9.062 6.837 1.00 88.12 227 PHE A CA 1
ATOM 1794 C C . PHE A 1 227 ? 1.313 8.157 8.060 1.00 88.12 227 PHE A C 1
ATOM 1796 O O . PHE A 1 227 ? 0.321 7.449 8.172 1.00 88.12 227 PHE A O 1
ATOM 1803 N N . ARG A 1 228 ? 2.266 8.183 8.997 1.00 85.69 228 ARG A N 1
ATOM 1804 C CA . ARG A 1 228 ? 2.177 7.383 10.229 1.00 85.69 228 ARG A CA 1
ATOM 1805 C C . ARG A 1 228 ? 1.039 7.836 11.143 1.00 85.69 228 ARG A C 1
ATOM 1807 O O . ARG A 1 228 ? 0.525 7.005 11.886 1.00 85.69 228 ARG A O 1
ATOM 1814 N N . GLU A 1 229 ? 0.667 9.110 11.088 1.00 85.06 229 GLU A N 1
ATOM 1815 C CA . GLU A 1 229 ? -0.425 9.688 11.875 1.00 85.06 229 GLU A CA 1
ATOM 1816 C C . GLU A 1 229 ? -1.787 9.518 11.185 1.00 85.06 229 GLU A C 1
ATOM 1818 O O . GLU A 1 229 ? -2.746 9.085 11.819 1.00 85.06 229 GLU A O 1
ATOM 1823 N N . GLU A 1 230 ? -1.873 9.817 9.886 1.00 85.62 230 GLU A N 1
ATOM 1824 C CA . GLU A 1 230 ? -3.127 9.790 9.120 1.00 85.62 230 GLU A CA 1
ATOM 1825 C C . GLU A 1 230 ? -3.515 8.374 8.659 1.00 85.62 230 GLU A C 1
ATOM 1827 O O . GLU A 1 230 ? -4.700 8.049 8.595 1.00 85.62 230 GLU A O 1
ATOM 1832 N N . VAL A 1 231 ? -2.529 7.537 8.310 1.00 84.81 231 VAL A N 1
ATOM 1833 C CA . VAL A 1 231 ? -2.709 6.231 7.649 1.00 84.81 231 VAL A CA 1
ATOM 1834 C C . VAL A 1 231 ? -1.698 5.209 8.210 1.00 84.81 231 VAL A C 1
ATOM 1836 O O . VAL A 1 231 ? -0.747 4.801 7.532 1.00 84.81 231 VAL A O 1
ATOM 1839 N N . PRO A 1 232 ? -1.847 4.781 9.478 1.00 81.69 232 PRO A N 1
ATOM 1840 C CA . PRO A 1 232 ? -0.856 3.945 10.171 1.00 81.69 232 PRO A CA 1
ATOM 1841 C C . PRO A 1 232 ? -0.665 2.545 9.556 1.00 81.69 232 PRO A C 1
ATOM 1843 O O . PRO A 1 232 ? 0.300 1.834 9.877 1.00 81.69 232 PRO A O 1
ATOM 1846 N N . ASP A 1 233 ? -1.576 2.135 8.681 1.00 80.12 233 ASP A N 1
ATOM 1847 C CA . ASP A 1 233 ? -1.593 0.884 7.930 1.00 80.12 233 ASP A CA 1
ATOM 1848 C C . ASP A 1 233 ? -0.860 0.950 6.593 1.00 80.12 233 ASP A C 1
ATOM 1850 O O . ASP A 1 233 ? -0.539 -0.101 6.041 1.00 80.12 233 ASP A O 1
ATOM 1854 N N . LEU A 1 234 ? -0.520 2.149 6.109 1.00 88.81 234 LEU A N 1
ATOM 1855 C CA . LEU A 1 234 ? 0.285 2.295 4.907 1.00 88.81 234 LEU A CA 1
ATOM 1856 C C . LEU A 1 234 ? 1.707 1.771 5.144 1.00 88.81 234 LEU A C 1
ATOM 1858 O O . LEU A 1 234 ? 2.388 2.118 6.121 1.00 88.81 234 LEU A O 1
ATOM 1862 N N . ARG A 1 235 ? 2.172 0.923 4.229 1.00 90.25 235 ARG A N 1
ATOM 1863 C CA . ARG A 1 235 ? 3.541 0.401 4.203 1.00 90.25 235 ARG A CA 1
ATOM 1864 C C . ARG A 1 235 ? 4.196 0.715 2.878 1.00 90.25 235 ARG A C 1
ATOM 1866 O O . ARG A 1 235 ? 3.630 0.424 1.831 1.00 90.25 235 ARG A O 1
ATOM 1873 N N . PHE A 1 236 ? 5.402 1.261 2.942 1.00 92.62 236 PHE A N 1
ATOM 1874 C CA . PHE A 1 236 ? 6.257 1.428 1.778 1.00 92.62 236 PHE A CA 1
ATOM 1875 C C . PHE A 1 236 ? 7.220 0.250 1.703 1.00 92.62 236 PHE A C 1
ATOM 1877 O O . PHE A 1 236 ? 7.936 -0.018 2.666 1.00 92.62 236 PHE A O 1
ATOM 1884 N N . LEU A 1 237 ? 7.217 -0.439 0.568 1.00 93.81 237 LEU A N 1
ATOM 1885 C CA . LEU A 1 237 ? 8.163 -1.487 0.218 1.00 93.81 237 LEU A CA 1
ATOM 1886 C C . LEU A 1 237 ? 8.981 -1.002 -0.977 1.00 93.81 237 LEU A C 1
ATOM 1888 O O . LEU A 1 237 ? 8.413 -0.487 -1.939 1.00 93.81 237 LEU A O 1
ATOM 1892 N N . TYR A 1 238 ? 10.296 -1.181 -0.940 1.00 93.00 238 TYR A N 1
ATOM 1893 C CA . TYR A 1 238 ? 11.177 -0.786 -2.038 1.00 93.00 238 TYR A CA 1
ATOM 1894 C C . TYR A 1 238 ? 11.814 -2.011 -2.666 1.00 93.00 238 TYR A C 1
ATOM 1896 O O . TYR A 1 238 ? 12.419 -2.829 -1.978 1.00 93.00 238 TYR A O 1
ATOM 1904 N N . LEU A 1 239 ? 11.704 -2.105 -3.985 1.00 91.31 239 LEU A N 1
ATOM 1905 C CA . LEU A 1 239 ? 12.357 -3.115 -4.797 1.00 91.31 239 LEU A CA 1
ATOM 1906 C C . LEU A 1 239 ? 13.330 -2.394 -5.734 1.00 91.31 239 LEU A C 1
ATOM 1908 O O . LEU A 1 239 ? 12.913 -1.744 -6.690 1.00 91.31 239 LEU A O 1
ATOM 1912 N N . ALA A 1 240 ? 14.621 -2.430 -5.414 1.00 90.69 240 ALA A N 1
ATOM 1913 C CA . ALA A 1 240 ? 15.605 -1.523 -6.004 1.00 90.69 240 ALA A CA 1
ATOM 1914 C C . ALA A 1 240 ? 16.801 -2.251 -6.628 1.00 90.69 240 ALA A C 1
ATOM 1916 O O . ALA A 1 240 ? 17.356 -3.168 -6.021 1.00 90.69 240 ALA A O 1
ATOM 1917 N N . ALA A 1 241 ? 17.255 -1.783 -7.796 1.00 88.06 241 ALA A N 1
ATOM 1918 C CA . ALA A 1 241 ? 18.546 -2.190 -8.359 1.00 88.06 241 ALA A CA 1
ATOM 1919 C C . ALA A 1 241 ? 19.732 -1.527 -7.652 1.00 88.06 241 ALA A C 1
ATOM 1921 O O . ALA A 1 241 ? 19.627 -0.422 -7.116 1.00 88.06 241 ALA A O 1
ATOM 1922 N N . GLY A 1 242 ? 20.898 -2.172 -7.694 1.00 85.00 242 GLY A N 1
ATOM 1923 C CA . GLY A 1 242 ? 22.120 -1.668 -7.064 1.00 85.00 242 GLY A CA 1
ATOM 1924 C C . GLY A 1 242 ? 22.061 -1.768 -5.540 1.00 85.00 242 GLY A C 1
ATOM 1925 O O . GLY A 1 242 ? 21.653 -2.796 -5.014 1.00 85.00 242 GLY A O 1
ATOM 1926 N N . GLU A 1 243 ? 22.476 -0.708 -4.842 1.00 84.94 243 GLU A N 1
ATOM 1927 C CA . GLU A 1 243 ? 22.564 -0.660 -3.376 1.00 84.94 243 GLU A CA 1
ATOM 1928 C C . GLU A 1 243 ? 21.201 -0.296 -2.747 1.00 84.94 243 GLU A C 1
ATOM 1930 O O . GLU A 1 243 ? 20.815 0.880 -2.791 1.00 84.94 243 GLU A O 1
ATOM 1935 N N . PRO A 1 244 ? 20.443 -1.246 -2.164 1.00 83.38 244 PRO A N 1
ATOM 1936 C CA . PRO A 1 244 ? 19.080 -0.986 -1.694 1.00 83.38 244 PRO A CA 1
ATOM 1937 C C . PRO A 1 244 ? 19.049 -0.112 -0.434 1.00 83.38 244 PRO A C 1
ATOM 1939 O O . PRO A 1 244 ? 18.067 0.592 -0.201 1.00 83.38 244 PRO A O 1
ATOM 1942 N N . SER A 1 245 ? 20.147 -0.087 0.336 1.00 85.06 245 SER A N 1
ATOM 1943 C CA . SER A 1 245 ? 20.264 0.642 1.608 1.00 85.06 245 SER A CA 1
ATOM 1944 C C . SER A 1 245 ? 19.984 2.147 1.496 1.00 85.06 245 SER A C 1
ATOM 1946 O O . SER A 1 245 ? 19.630 2.794 2.483 1.00 85.06 245 SER A O 1
ATOM 1948 N N . ARG A 1 246 ? 20.033 2.711 0.281 1.00 86.50 246 ARG A N 1
ATOM 1949 C CA . ARG A 1 246 ? 19.629 4.098 0.004 1.00 86.50 246 ARG A CA 1
ATOM 1950 C C . ARG A 1 246 ? 18.171 4.406 0.361 1.00 86.50 246 ARG A C 1
ATOM 1952 O O . ARG A 1 246 ? 17.854 5.567 0.607 1.00 86.50 246 ARG A O 1
ATOM 1959 N N . PHE A 1 247 ? 17.300 3.396 0.420 1.00 88.62 247 PHE A N 1
ATOM 1960 C CA . PHE A 1 247 ? 15.886 3.567 0.769 1.00 88.62 247 PHE A CA 1
ATOM 1961 C C . PHE A 1 247 ? 15.557 3.280 2.239 1.00 88.62 247 PHE A C 1
ATOM 1963 O O . PHE A 1 247 ? 14.415 3.483 2.648 1.00 88.62 247 PHE A O 1
ATOM 1970 N N . ASN A 1 248 ? 16.540 2.895 3.059 1.00 87.75 248 ASN A N 1
ATOM 1971 C CA . ASN A 1 248 ? 16.338 2.555 4.474 1.00 87.75 248 ASN A CA 1
ATOM 1972 C C . ASN A 1 248 ? 15.630 3.665 5.265 1.00 87.75 248 ASN A C 1
ATOM 1974 O O . ASN A 1 248 ? 14.791 3.399 6.118 1.00 87.75 248 ASN A O 1
ATOM 1978 N N . ARG A 1 249 ? 15.906 4.927 4.922 1.00 86.75 249 ARG A N 1
ATOM 1979 C CA . ARG A 1 249 ? 15.309 6.099 5.580 1.00 86.75 249 ARG A CA 1
ATOM 1980 C C . ARG A 1 249 ? 13.824 6.303 5.266 1.00 86.75 249 ARG A C 1
ATOM 1982 O O . ARG A 1 249 ? 13.176 7.082 5.960 1.00 86.75 249 ARG A O 1
ATOM 1989 N N . PHE A 1 250 ? 13.293 5.645 4.234 1.00 87.31 250 PHE A N 1
ATOM 1990 C CA . PHE A 1 250 ? 11.907 5.819 3.786 1.00 87.31 250 PHE A CA 1
ATOM 1991 C C . PHE A 1 250 ? 10.975 4.681 4.203 1.00 87.31 250 PHE A C 1
ATO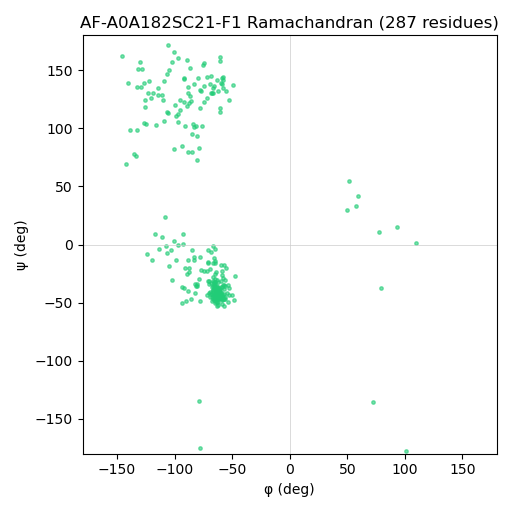M 1993 O O . PHE A 1 250 ? 9.767 4.761 3.984 1.00 87.31 250 PHE A O 1
ATOM 2000 N N . VAL A 1 251 ? 11.517 3.632 4.819 1.00 88.25 251 VAL A N 1
ATOM 2001 C CA . VAL A 1 251 ? 10.746 2.477 5.281 1.00 88.25 251 VAL A CA 1
ATOM 2002 C C . VAL A 1 251 ? 10.584 2.467 6.795 1.00 88.25 251 VAL A C 1
ATOM 2004 O O . VAL A 1 251 ? 11.160 3.284 7.517 1.00 88.25 251 VAL A O 1
ATOM 2007 N N . ARG A 1 252 ? 9.747 1.554 7.295 1.00 83.94 252 ARG A N 1
ATOM 2008 C CA . ARG A 1 252 ? 9.569 1.350 8.735 1.00 83.94 252 ARG A CA 1
ATOM 2009 C C . ARG A 1 252 ? 10.569 0.334 9.279 1.00 83.94 252 ARG A C 1
ATOM 2011 O O . ARG A 1 252 ? 11.083 0.544 10.373 1.00 83.94 252 ARG A O 1
ATOM 2018 N N . ASP A 1 253 ? 10.834 -0.733 8.529 1.00 85.62 253 ASP A N 1
ATOM 2019 C CA . ASP A 1 253 ? 11.808 -1.764 8.875 1.00 85.62 253 ASP A CA 1
ATOM 2020 C C . ASP A 1 253 ? 12.812 -1.978 7.736 1.00 85.62 253 ASP A C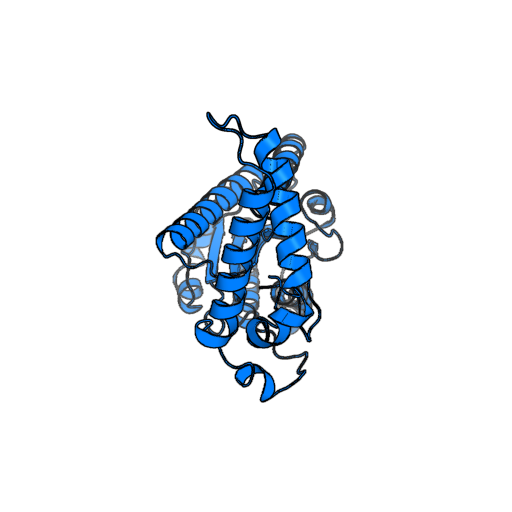 1
ATOM 2022 O O . ASP A 1 253 ? 12.524 -2.621 6.727 1.00 85.62 253 ASP A O 1
ATOM 2026 N N . GLU A 1 254 ? 14.026 -1.466 7.923 1.00 85.06 254 GLU A N 1
ATOM 2027 C CA . GLU A 1 254 ? 15.109 -1.519 6.935 1.00 85.06 254 GLU A CA 1
ATOM 2028 C C . GLU A 1 254 ? 15.454 -2.940 6.472 1.00 85.06 254 GLU A C 1
ATOM 2030 O O . GLU A 1 254 ? 15.883 -3.134 5.339 1.00 85.06 254 GLU A O 1
ATOM 2035 N N . ARG A 1 255 ? 15.271 -3.949 7.333 1.00 81.56 255 ARG A N 1
ATOM 2036 C CA . ARG A 1 255 ? 15.642 -5.337 7.021 1.00 81.56 255 ARG A CA 1
ATOM 2037 C C . ARG A 1 255 ? 14.540 -6.101 6.302 1.00 81.56 255 ARG A C 1
ATOM 2039 O O . ARG A 1 255 ? 14.818 -7.150 5.727 1.00 81.56 255 ARG A O 1
ATOM 2046 N N . ARG A 1 256 ? 13.296 -5.630 6.401 1.00 84.94 256 ARG A N 1
ATOM 2047 C CA . ARG A 1 256 ? 12.111 -6.357 5.925 1.00 84.94 256 ARG A CA 1
ATOM 2048 C C . ARG A 1 256 ? 11.321 -5.627 4.850 1.00 84.94 256 ARG A C 1
ATOM 2050 O O . ARG A 1 256 ? 10.477 -6.264 4.236 1.00 84.94 256 ARG A O 1
ATOM 2057 N N . ASP A 1 257 ? 11.570 -4.341 4.628 1.00 88.56 257 ASP A N 1
ATOM 2058 C CA . ASP A 1 257 ? 10.790 -3.517 3.698 1.00 88.56 257 ASP A CA 1
ATOM 2059 C C . ASP A 1 257 ? 11.607 -3.045 2.476 1.00 88.56 257 ASP A C 1
ATOM 2061 O O . ASP A 1 257 ? 11.064 -2.413 1.570 1.00 88.56 257 ASP A O 1
ATOM 2065 N N . VAL A 1 258 ? 12.906 -3.356 2.423 1.00 90.19 258 VAL A N 1
ATOM 2066 C CA . VAL A 1 258 ? 13.800 -3.008 1.311 1.00 90.19 258 VAL A CA 1
ATOM 2067 C C . VAL A 1 258 ? 14.395 -4.279 0.715 1.00 90.19 258 VAL A C 1
ATOM 2069 O O . VAL A 1 258 ? 15.002 -5.085 1.419 1.00 90.19 258 VAL A O 1
ATOM 2072 N N . PHE A 1 259 ? 14.247 -4.444 -0.597 1.00 90.44 259 PHE A N 1
ATOM 2073 C CA . PHE A 1 259 ? 14.616 -5.657 -1.315 1.00 90.44 259 PHE A CA 1
ATOM 2074 C C . PHE A 1 259 ? 15.495 -5.339 -2.532 1.00 90.44 259 PHE A C 1
ATOM 2076 O O . PHE A 1 259 ? 15.188 -4.415 -3.292 1.00 90.44 259 PHE A O 1
ATOM 2083 N N . PRO A 1 260 ? 16.583 -6.097 -2.752 1.00 88.75 260 PRO A N 1
ATOM 2084 C CA . PRO A 1 260 ? 17.376 -5.980 -3.966 1.00 88.75 260 PRO A CA 1
ATOM 2085 C C . PRO A 1 260 ? 16.643 -6.611 -5.153 1.00 88.75 260 PRO A C 1
ATOM 2087 O O . PRO A 1 260 ? 16.138 -7.728 -5.052 1.00 88.75 260 PRO A O 1
ATOM 2090 N N . LEU A 1 261 ? 16.664 -5.934 -6.298 1.00 86.69 261 LEU A N 1
ATOM 2091 C CA . LEU A 1 261 ? 16.231 -6.473 -7.585 1.00 86.69 261 LEU A CA 1
ATOM 2092 C C . LEU A 1 261 ? 17.398 -6.463 -8.562 1.00 86.69 261 LEU A C 1
ATOM 2094 O O . LEU A 1 261 ? 18.075 -5.447 -8.717 1.00 86.69 261 LEU A O 1
ATOM 2098 N N . ARG A 1 262 ? 17.648 -7.593 -9.219 1.00 84.62 262 ARG A N 1
ATOM 2099 C CA . ARG A 1 262 ? 18.682 -7.694 -10.254 1.00 84.62 262 ARG A CA 1
ATOM 2100 C C . ARG A 1 262 ? 18.026 -7.765 -11.626 1.00 84.62 262 ARG A C 1
ATOM 2102 O O . ARG A 1 262 ? 16.943 -8.327 -11.760 1.00 84.62 262 ARG A O 1
ATOM 2109 N N . GLU A 1 263 ? 18.697 -7.199 -12.624 1.00 76.94 263 GLU A N 1
ATOM 2110 C CA . GLU A 1 263 ? 18.293 -7.335 -14.025 1.00 76.94 263 GLU A CA 1
ATOM 2111 C C . GLU A 1 263 ? 18.247 -8.804 -14.430 1.00 76.94 263 GLU A C 1
ATOM 2113 O O . GLU A 1 263 ? 19.058 -9.624 -13.983 1.00 76.94 263 GLU A O 1
ATOM 2118 N N . LEU A 1 264 ? 17.253 -9.144 -15.245 1.00 73.94 264 LEU A N 1
ATOM 2119 C CA . LEU A 1 264 ? 17.067 -10.514 -15.687 1.00 73.94 264 LEU A CA 1
ATOM 2120 C C . LEU A 1 264 ? 17.996 -10.737 -16.872 1.00 73.94 264 LEU A C 1
ATOM 2122 O O . LEU A 1 264 ? 17.696 -10.328 -17.993 1.00 73.94 264 LEU A O 1
ATOM 2126 N N . GLU A 1 265 ? 19.131 -11.394 -16.645 1.00 63.75 265 GLU A N 1
ATOM 2127 C CA . GLU A 1 265 ? 20.016 -11.765 -17.747 1.00 63.75 265 GLU A CA 1
ATOM 2128 C C . GLU A 1 265 ? 19.267 -12.669 -18.750 1.00 63.75 265 GLU A C 1
ATOM 2130 O O . GLU A 1 265 ? 18.402 -13.485 -18.410 1.00 63.75 265 GLU A O 1
ATOM 2135 N N . THR A 1 266 ? 19.548 -12.500 -20.041 1.00 52.50 266 THR A N 1
ATOM 2136 C CA . THR A 1 266 ? 19.004 -13.357 -21.103 1.00 52.50 266 THR A CA 1
ATOM 2137 C C . THR A 1 266 ? 19.438 -14.808 -20.889 1.00 52.50 266 THR A C 1
ATOM 2139 O O . THR A 1 266 ? 20.616 -15.115 -21.022 1.00 52.50 266 THR A O 1
ATOM 2142 N N . GLY A 1 267 ? 18.482 -15.697 -20.596 1.00 53.19 267 GLY A N 1
ATOM 2143 C CA . GLY A 1 267 ? 18.721 -17.136 -20.407 1.00 53.19 267 GLY A CA 1
ATOM 2144 C C . GLY A 1 267 ? 18.570 -17.636 -18.968 1.00 53.19 267 GLY A C 1
ATOM 2145 O O . GLY A 1 267 ? 18.752 -18.826 -18.720 1.00 53.19 267 GLY A O 1
ATOM 2146 N N . VAL A 1 268 ? 18.216 -16.764 -18.021 1.00 52.06 268 VAL A N 1
ATOM 2147 C CA . VAL A 1 268 ? 18.019 -17.163 -16.626 1.00 52.06 268 VAL A CA 1
ATOM 2148 C C . VAL A 1 268 ? 16.661 -17.852 -16.433 1.00 52.06 268 VAL A C 1
ATOM 2150 O O . VAL A 1 268 ? 15.623 -17.381 -16.895 1.00 52.06 268 VAL A O 1
ATOM 2153 N N . VAL A 1 269 ? 16.689 -18.987 -15.731 1.00 52.25 269 VAL A N 1
ATOM 2154 C CA . VAL A 1 269 ? 15.532 -19.819 -15.368 1.00 52.25 269 VAL A CA 1
ATOM 2155 C C . VAL A 1 269 ? 14.526 -19.013 -14.533 1.00 52.25 269 VAL A C 1
ATOM 2157 O O . VAL A 1 269 ? 14.924 -18.291 -13.620 1.00 52.25 269 VAL A O 1
ATOM 2160 N N . VAL A 1 270 ? 13.226 -19.186 -14.806 1.00 53.69 270 VAL A N 1
ATOM 2161 C CA . VAL A 1 270 ? 12.076 -18.568 -14.100 1.00 53.69 270 VAL A CA 1
ATOM 2162 C C . VAL A 1 270 ? 12.180 -18.665 -12.565 1.00 53.69 270 VAL A C 1
ATOM 2164 O O . VAL A 1 270 ? 11.692 -17.786 -11.851 1.00 53.69 270 VAL A O 1
ATOM 2167 N N . ASP A 1 271 ? 12.874 -19.681 -12.049 1.00 57.38 271 ASP A N 1
ATOM 2168 C CA . ASP A 1 271 ? 13.131 -19.869 -10.618 1.00 57.38 271 ASP A CA 1
ATOM 2169 C C . ASP A 1 271 ? 13.893 -18.711 -9.965 1.00 57.38 271 ASP A C 1
ATOM 2171 O O . ASP A 1 271 ? 13.638 -18.397 -8.805 1.00 57.38 271 ASP A O 1
ATOM 2175 N N . THR A 1 272 ? 14.782 -18.010 -10.674 1.00 65.50 272 THR A N 1
ATOM 2176 C CA . THR A 1 272 ? 15.542 -16.907 -10.056 1.00 65.50 272 THR A CA 1
ATOM 2177 C C . THR A 1 272 ? 14.666 -15.696 -9.751 1.00 65.50 272 THR A C 1
ATOM 2179 O O . THR A 1 272 ? 14.860 -15.050 -8.721 1.00 65.50 272 THR A O 1
ATOM 2182 N N . ILE A 1 273 ? 13.665 -15.427 -10.594 1.00 69.69 273 ILE A N 1
ATOM 2183 C CA . ILE A 1 273 ? 12.675 -14.364 -10.388 1.00 69.69 273 ILE A CA 1
ATOM 2184 C C . ILE A 1 273 ? 11.858 -14.689 -9.141 1.00 69.69 273 ILE A C 1
ATOM 2186 O O . ILE A 1 273 ? 11.736 -13.865 -8.238 1.00 69.69 273 ILE A O 1
ATOM 2190 N N . ARG A 1 274 ? 11.351 -15.923 -9.046 1.00 70.31 274 ARG A N 1
ATOM 2191 C CA . ARG A 1 274 ? 10.570 -16.370 -7.886 1.00 70.31 274 ARG A CA 1
ATOM 2192 C C . ARG A 1 274 ? 11.382 -16.304 -6.600 1.00 70.31 274 ARG A C 1
ATOM 2194 O O . ARG A 1 274 ? 10.869 -15.820 -5.595 1.00 70.31 274 ARG A O 1
ATOM 2201 N N . VAL A 1 275 ? 12.652 -16.700 -6.624 1.00 71.56 275 VAL A N 1
ATOM 2202 C CA . VAL A 1 275 ? 13.535 -16.615 -5.450 1.00 71.56 275 VAL A CA 1
ATOM 2203 C C . VAL A 1 275 ? 13.768 -15.162 -5.018 1.00 71.56 275 VAL A C 1
ATOM 2205 O O . VAL A 1 275 ? 13.698 -14.875 -3.825 1.00 71.56 275 VAL A O 1
ATOM 2208 N N . GLN A 1 276 ? 13.982 -14.232 -5.956 1.00 77.38 276 GLN A N 1
ATOM 2209 C CA . GLN A 1 276 ? 14.163 -12.809 -5.628 1.00 77.38 276 GLN A CA 1
ATOM 2210 C C . GLN A 1 276 ? 12.881 -12.151 -5.098 1.00 77.38 276 GLN A C 1
ATOM 2212 O O . GLN A 1 276 ? 12.950 -11.278 -4.235 1.00 77.38 276 GLN A O 1
ATOM 2217 N N . LEU A 1 277 ? 11.712 -12.577 -5.583 1.00 82.88 277 LEU A N 1
ATOM 2218 C CA . LEU A 1 277 ? 10.426 -11.975 -5.224 1.00 82.88 277 LEU A CA 1
ATOM 2219 C C . LEU A 1 277 ? 9.754 -12.633 -4.017 1.00 82.88 277 LEU A C 1
ATOM 2221 O O . LEU A 1 277 ? 8.930 -11.987 -3.374 1.00 82.88 277 LEU A O 1
ATOM 2225 N N . THR A 1 278 ? 10.116 -13.872 -3.663 1.00 83.44 278 THR A N 1
ATOM 2226 C CA . THR A 1 278 ? 9.569 -14.587 -2.492 1.00 83.44 278 THR A CA 1
ATOM 2227 C C . THR A 1 278 ? 9.581 -13.726 -1.219 1.00 83.44 278 THR A C 1
ATOM 2229 O O . THR A 1 278 ? 8.537 -13.642 -0.571 1.00 83.44 278 THR A O 1
ATOM 2232 N N . PRO A 1 279 ? 10.679 -13.030 -0.852 1.00 83.06 279 PRO A N 1
ATOM 2233 C CA . PRO A 1 279 ? 10.697 -12.169 0.332 1.00 83.06 279 PRO A CA 1
ATOM 2234 C C . PRO A 1 279 ? 9.681 -11.020 0.264 1.00 83.06 279 PRO A C 1
ATOM 2236 O O . PRO A 1 279 ? 9.020 -10.735 1.261 1.00 83.06 279 PRO A O 1
ATOM 2239 N N . VAL A 1 280 ? 9.516 -10.400 -0.910 1.00 84.50 280 VAL A N 1
ATOM 2240 C CA . VAL A 1 280 ? 8.564 -9.300 -1.143 1.00 84.50 280 VAL A CA 1
ATOM 2241 C C . VAL A 1 280 ? 7.130 -9.809 -1.035 1.00 84.50 280 VAL A C 1
ATOM 2243 O O . VAL A 1 280 ? 6.314 -9.228 -0.326 1.00 84.50 280 VAL A O 1
ATOM 2246 N N . ILE A 1 281 ? 6.827 -10.921 -1.708 1.00 83.88 281 ILE A N 1
ATOM 2247 C CA . ILE A 1 281 ? 5.502 -11.551 -1.712 1.00 83.88 281 ILE A CA 1
ATOM 2248 C C . ILE A 1 281 ? 5.124 -11.971 -0.295 1.00 83.88 281 ILE A C 1
ATOM 2250 O O . ILE A 1 281 ? 4.036 -11.650 0.180 1.00 83.88 281 ILE A O 1
ATOM 2254 N N . HIS A 1 282 ? 6.043 -12.626 0.413 1.00 83.00 282 HIS A N 1
ATOM 2255 C CA . HIS A 1 282 ? 5.826 -13.027 1.793 1.00 83.00 282 HIS A CA 1
ATOM 2256 C C . HIS A 1 282 ? 5.606 -11.808 2.693 1.00 83.00 282 HIS A C 1
ATOM 2258 O O . HIS A 1 282 ? 4.709 -11.825 3.531 1.00 83.00 282 HIS A O 1
ATOM 2264 N N . ARG A 1 283 ? 6.351 -10.714 2.485 1.00 84.06 283 ARG A N 1
ATOM 2265 C CA . ARG A 1 283 ? 6.149 -9.463 3.225 1.00 84.06 283 ARG A CA 1
ATOM 2266 C C . ARG A 1 283 ? 4.773 -8.850 2.963 1.00 84.06 283 ARG A C 1
ATOM 2268 O O . ARG A 1 283 ? 4.104 -8.481 3.923 1.00 84.06 283 ARG A O 1
ATOM 2275 N N . ILE A 1 284 ? 4.336 -8.795 1.703 1.00 82.00 284 ILE A N 1
ATOM 2276 C CA . ILE A 1 284 ? 2.999 -8.325 1.307 1.00 82.00 284 ILE A CA 1
ATOM 2277 C C . ILE A 1 284 ? 1.918 -9.168 1.982 1.00 82.00 284 ILE A C 1
ATOM 2279 O O . ILE A 1 284 ? 0.980 -8.633 2.566 1.00 82.00 284 ILE A O 1
ATOM 2283 N N . GLN A 1 285 ? 2.066 -10.491 1.935 1.00 78.12 285 GLN A N 1
ATOM 2284 C CA . GLN A 1 285 ? 1.122 -11.408 2.553 1.00 78.12 285 GLN A CA 1
ATOM 2285 C C . GLN A 1 285 ? 1.100 -11.234 4.076 1.00 78.12 285 GLN A C 1
ATOM 2287 O O . GLN A 1 285 ? 0.027 -11.276 4.670 1.00 78.12 285 GLN A O 1
ATOM 2292 N N . GLN A 1 286 ? 2.254 -11.024 4.714 1.00 77.19 286 GLN A N 1
ATOM 2293 C CA . GLN A 1 286 ? 2.393 -10.837 6.161 1.00 77.19 286 GLN A CA 1
ATOM 2294 C C . GLN A 1 286 ? 1.756 -9.558 6.711 1.00 77.19 286 GLN A C 1
ATOM 2296 O O . GLN A 1 286 ? 1.568 -9.482 7.926 1.00 77.19 286 GLN A O 1
ATOM 2301 N N . GLU A 1 287 ? 1.423 -8.568 5.882 1.00 74.88 287 GLU A N 1
ATOM 2302 C CA . GLU A 1 287 ? 0.764 -7.368 6.390 1.00 74.88 287 GLU A CA 1
ATOM 2303 C C . GLU A 1 287 ? -0.658 -7.685 6.886 1.00 74.88 287 GLU A C 1
ATOM 2305 O O . GLU A 1 287 ? -1.439 -8.342 6.187 1.00 74.88 287 GLU A O 1
ATOM 2310 N N . P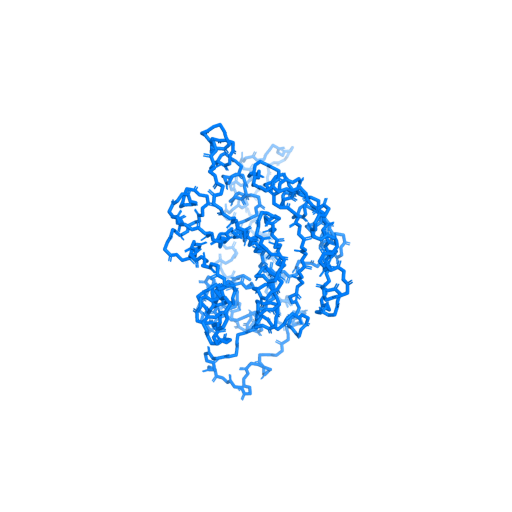RO A 1 288 ? -1.015 -7.253 8.108 1.00 64.38 288 PRO A N 1
ATOM 2311 C CA . PRO A 1 288 ? -2.327 -7.529 8.661 1.00 64.38 288 PRO A CA 1
ATOM 2312 C C . PRO A 1 288 ? -3.410 -6.773 7.892 1.00 64.38 288 PRO A C 1
ATOM 2314 O O . PRO A 1 288 ? -3.332 -5.556 7.747 1.00 64.38 288 PRO A O 1
ATOM 2317 N N . ARG A 1 289 ? -4.460 -7.497 7.485 1.00 64.12 289 ARG A N 1
ATOM 2318 C CA . ARG A 1 289 ? -5.799 -6.914 7.299 1.00 64.12 289 ARG A CA 1
ATOM 2319 C C . ARG A 1 289 ? -6.206 -6.260 8.597 1.00 64.12 289 ARG A C 1
ATOM 2321 O O . ARG A 1 289 ? -6.104 -6.977 9.628 1.00 64.12 289 ARG A O 1
#